Protein AF-0000000076239505 (afdb_homodimer)

Solvent-accessible surface area (backbone atoms only — not comparable to full-atom values): 21061 Å² total; per-residue (Å²): 107,82,86,46,61,40,34,60,70,54,47,52,51,48,50,50,26,43,50,39,44,49,52,49,44,52,59,52,35,74,72,67,48,73,57,55,36,47,17,59,75,45,70,55,32,43,43,77,72,58,63,59,72,63,52,51,62,75,43,48,81,65,92,47,62,70,58,20,36,52,26,40,53,52,48,51,48,49,43,48,26,51,50,54,40,43,43,52,52,51,34,49,38,44,51,52,59,58,50,64,66,52,69,70,76,79,62,65,76,66,64,61,58,74,46,79,32,71,55,75,59,55,64,27,58,51,46,50,51,30,51,53,38,49,50,50,45,53,50,51,46,51,49,50,49,51,49,42,52,52,48,52,50,49,44,52,52,48,53,50,49,41,52,53,50,53,54,50,46,52,53,52,52,54,54,56,64,72,68,54,81,76,77,73,76,76,74,74,69,82,131,106,84,86,46,62,39,35,62,71,54,45,55,50,49,48,50,24,43,50,39,45,50,51,48,44,52,61,53,35,73,73,65,49,74,55,56,36,48,18,59,76,45,69,53,32,43,43,76,72,56,62,59,72,61,51,50,61,74,45,48,81,65,92,48,62,69,58,18,37,52,27,39,52,50,50,50,47,49,42,47,27,52,49,53,39,43,43,53,53,51,35,49,38,43,52,53,59,58,50,67,67,52,69,63,78,76,60,68,78,66,62,61,58,75,44,80,30,71,53,73,62,52,64,27,58,50,46,49,50,29,50,52,38,50,50,50,45,53,51,51,48,52,49,51,50,51,50,43,52,51,48,52,50,50,44,52,53,47,53,50,50,41,53,54,49,52,51,50,48,52,53,52,54,53,54,56,64,72,67,54,83,76,77,76,74,74,75,76,68,83,129

Nearest PDB structures (foldseek):
  3plt-assembly1_B  TM=2.418E-01  e=1.641E+00  Saccharomyces cerevisiae
  8qb9-assembly1_A  TM=2.396E-01  e=5.799E+00  Saccharomyces cerevisiae
  3plt-assembly1_B  TM=2.415E-01  e=3.135E+00  Saccharomyces cerevisiae
  8qb9-assembly1_A  TM=2.393E-01  e=8.701E+00  Saccharomyces cerevisiae

Secondary structure (DSSP, 8-state):
-GGGTT-HHHHHHHHHHHHHHHHHHHHHHHHH-S---B-SSSTTSBGGG--HHHHHHHT---S-HHHHHHHHHHHHHHHHHHHHHHHHHHHHHHHHHHHHHS--S-----------------HHHHHHHHHHHHHHHHHHHHHHHHHHHHHHHHHHHHHHHHHHHHHHHHHHHHHHHHTS-----------/-GGGTT-HHHHHHHHHHHHHHHHHHHHHHHHH-S---B-SSSTTSBGGG--HHHHHHHT---S-HHHHHHHHHHHHHHHHHHHHHHHHHHHHHHHHHHHHHS--S-----------------HHHHHHHHHHHHHHHHHHHHHHHHHHHHHHHHHHHHHHHHHHHHHHHHHHHHHHHHTS-----------

Radius of gyration: 34.4 Å; Cα contacts (8 Å, |Δi|>4): 438; chains: 2; bounding box: 44×135×90 Å

Sequence (382 aa):
MAHLLGGKNCMESLSKDVSDLQETLESILTKVGRGGFVSWKFPGKNAIDINISEMLDDYSYCKDEESNNLSHIIMFELVIDRFCFLLQVTSRLFDHVMNDAIDNQESNNKRPQSQTVTATMSIGLISKKFWSKLSQFQYSYKNLLQKLRENNQSLMDLEQAISDLRLENQKLHRQKRQNAPKLAIKFDGPKMAHLLGGKNCMESLSKDVSDLQETLESILTKVGRGGFVSWKFPGKNAIDINISEMLDDYSYCKDEESNNLSHIIMFELVIDRFCFLLQVTSRLFDHVMNDAIDNQESNNKRPQSQTVTATMSIGLISKKFWSKLSQFQYSYKNLLQKLRENNQSLMDLEQAISDLRLENQKLHRQKRQNAPKLAIKFDGPK

pLDDT: mean 85.96, std 17.47, range [35.62, 98.81]

InterPro domains:
  IPR029681 Coiled-coil domain-containing protein 157 [PTHR43696] (1-165)
  IPR060104 Coiled-coil domain-containing protein 157, N-terminal domain [PF28226] (3-159)

Organism: NCBI:txid252671

Foldseek 3Di:
DLVCQLPQVLLVVLLVLLVVLVVVLVVLCVQLHDAADAFQLDAQDRLVPDDSVVLSVVLHRDPDRVSSNVSRVVSVSSSLRSVLSVLVSVLSVLVVVLVVVVPPPPPVPPPRPRPRRNDNDDPVRSVVSSVVSVVVSVVSVVVVVVVVVVVVVVVVVVVVVVVVVVVVVVVVVVVVVVPPPPPPPPPPDDD/DLVCQLPQVLLVVLLVLLVVLVVVLVVLCVQLHDAADAFQLDAQDRLVPDDSVVLSVVLHRDPDRVSSNVSRVVSVSSSLRSVLSVLVSVLSVLVVVLVVVVPPVPPPPPPRPRPRRNDHDDPVVSVVSSVVSVVVSVVSVVVVVVVVVVVVVVVVVVVVVVVVVVVVVVVVVVVVVVPPDPPPPPPPDDD

Structure (mmCIF, N/CA/C/O backbone):
data_AF-0000000076239505-model_v1
#
loop_
_entity.id
_entity.type
_entity.pdbx_description
1 polymer 'Uncharacterized protein'
#
loop_
_atom_site.group_PDB
_atom_site.id
_atom_site.type_symbol
_atom_site.label_atom_id
_atom_site.label_alt_id
_atom_site.label_comp_id
_atom_site.label_asym_id
_atom_site.label_entity_id
_atom_site.label_seq_id
_atom_site.pdbx_PDB_ins_code
_atom_site.Cartn_x
_atom_site.Cartn_y
_atom_site.Cartn_z
_atom_site.occupancy
_atom_site.B_iso_or_equiv
_atom_site.auth_seq_id
_atom_site.auth_comp_id
_atom_site.auth_asym_id
_atom_site.auth_atom_id
_atom_site.pdbx_PDB_model_num
ATOM 1 N N . MET A 1 1 ? 10.422 -24.797 -6.402 1 45.94 1 MET A N 1
ATOM 2 C CA . MET A 1 1 ? 9.031 -24.859 -5.961 1 45.94 1 MET A CA 1
ATOM 3 C C . MET A 1 1 ? 8.172 -25.609 -6.98 1 45.94 1 MET A C 1
ATOM 5 O O . MET A 1 1 ? 7.285 -26.375 -6.609 1 45.94 1 MET A O 1
ATOM 9 N N . ALA A 1 2 ? 8.453 -25.453 -8.297 1 53.03 2 ALA A N 1
ATOM 10 C CA . ALA A 1 2 ? 7.699 -26.25 -9.25 1 53.03 2 ALA A CA 1
ATOM 11 C C . ALA A 1 2 ? 7.727 -27.734 -8.875 1 53.03 2 ALA A C 1
ATOM 13 O O . ALA A 1 2 ? 6.793 -28.484 -9.172 1 53.03 2 ALA A O 1
ATOM 14 N N . HIS A 1 3 ? 8.773 -28.078 -7.996 1 60 3 HIS A N 1
ATOM 15 C CA . HIS A 1 3 ? 8.844 -29.484 -7.605 1 60 3 HIS A CA 1
ATOM 16 C C . HIS A 1 3 ? 7.797 -29.812 -6.543 1 60 3 HIS A C 1
ATOM 18 O O . HIS A 1 3 ? 7.453 -30.984 -6.344 1 60 3 HIS A O 1
ATOM 24 N N . LEU A 1 4 ? 7.172 -28.703 -6.098 1 72.5 4 LEU A N 1
ATOM 25 C CA . LEU A 1 4 ? 6.219 -28.922 -5.016 1 72.5 4 LEU A CA 1
ATOM 26 C C . LEU A 1 4 ? 4.785 -28.734 -5.512 1 72.5 4 LEU A C 1
ATOM 28 O O . LEU A 1 4 ? 3.844 -28.734 -4.719 1 72.5 4 LEU A O 1
ATOM 32 N N . LEU A 1 5 ? 4.68 -28.859 -6.77 1 84.5 5 LEU A N 1
ATOM 33 C CA . LEU A 1 5 ? 3.35 -28.672 -7.336 1 84.5 5 LEU A CA 1
ATOM 34 C C . LEU A 1 5 ? 2.416 -29.797 -6.906 1 84.5 5 LEU A C 1
ATOM 36 O O . LEU A 1 5 ? 2.783 -30.984 -6.965 1 84.5 5 LEU A O 1
ATOM 40 N N . GLY A 1 6 ? 1.38 -29.406 -6.352 1 88.5 6 GLY A N 1
ATOM 41 C CA . GLY A 1 6 ? 0.35 -30.375 -5.984 1 88.5 6 GLY A CA 1
ATOM 42 C C . GLY A 1 6 ? 0.548 -30.953 -4.602 1 88.5 6 GLY A C 1
ATOM 43 O O . GLY A 1 6 ? -0.225 -31.812 -4.172 1 88.5 6 GLY A O 1
ATOM 44 N N . GLY A 1 7 ? 1.561 -30.516 -3.893 1 91.81 7 GLY A N 1
ATOM 45 C CA . GLY A 1 7 ? 1.795 -31.016 -2.549 1 91.81 7 GLY A CA 1
ATOM 46 C C . GLY A 1 7 ? 0.788 -30.5 -1.537 1 91.81 7 GLY A C 1
ATOM 47 O O . GLY A 1 7 ? 0.356 -29.344 -1.61 1 91.81 7 GLY A O 1
ATOM 48 N N . LYS A 1 8 ? 0.436 -31.391 -0.651 1 93.62 8 LYS A N 1
ATOM 49 C CA . LYS A 1 8 ? -0.605 -31.062 0.32 1 93.62 8 LYS A CA 1
ATOM 50 C C . LYS A 1 8 ? -0.221 -29.844 1.153 1 93.62 8 LYS A C 1
ATOM 52 O O . LYS A 1 8 ? -1.022 -28.922 1.323 1 93.62 8 LYS A O 1
ATOM 57 N N . ASN A 1 9 ? 0.957 -29.859 1.714 1 92.69 9 ASN A N 1
ATOM 58 C CA . ASN A 1 9 ? 1.399 -28.75 2.561 1 92.69 9 ASN A CA 1
ATOM 59 C C . ASN A 1 9 ? 1.404 -27.438 1.799 1 92.69 9 ASN A C 1
ATOM 61 O O . ASN A 1 9 ? 0.991 -26.406 2.334 1 92.69 9 ASN A O 1
ATOM 65 N N . CYS A 1 10 ? 1.841 -27.484 0.578 1 92.31 10 CYS A N 1
ATOM 66 C CA . CYS A 1 10 ? 1.895 -26.281 -0.242 1 92.31 10 CYS A CA 1
ATOM 67 C C . CYS A 1 10 ? 0.493 -25.766 -0.556 1 92.31 10 CYS A C 1
ATOM 69 O O . CYS A 1 10 ? 0.225 -24.562 -0.447 1 92.31 10 CYS A O 1
ATOM 71 N N . MET A 1 11 ? -0.332 -26.641 -0.883 1 93.94 11 MET A N 1
ATOM 72 C CA . MET A 1 11 ? -1.702 -26.266 -1.228 1 93.94 11 MET A CA 1
ATOM 73 C C . MET A 1 11 ? -2.426 -25.672 -0.022 1 93.94 11 MET A C 1
ATOM 75 O O . MET A 1 11 ? -3.158 -24.688 -0.152 1 93.94 11 MET A O 1
ATOM 79 N N . GLU A 1 12 ? -2.242 -26.281 1.111 1 94.81 12 GLU A N 1
ATOM 80 C CA . GLU A 1 12 ? -2.873 -25.766 2.328 1 94.81 12 GLU A CA 1
ATOM 81 C C . GLU A 1 12 ? -2.328 -24.391 2.701 1 94.81 12 GLU A C 1
ATOM 83 O O . GLU A 1 12 ? -3.08 -23.531 3.148 1 94.81 12 GLU A O 1
ATOM 88 N N . SER A 1 13 ? -1.098 -24.188 2.547 1 94.38 13 SER A N 1
ATOM 89 C CA . SER A 1 13 ? -0.482 -22.891 2.809 1 94.38 13 SER A CA 1
ATOM 90 C C . SER A 1 13 ? -1.028 -21.812 1.869 1 94.38 13 SER A C 1
ATOM 92 O O . SER A 1 13 ? -1.342 -20.703 2.301 1 94.38 13 SER A O 1
ATOM 94 N N . LEU A 1 14 ? -1.142 -22.188 0.65 1 95.56 14 LEU A N 1
ATOM 95 C CA . LEU A 1 14 ? -1.67 -21.25 -0.334 1 95.56 14 LEU A CA 1
ATOM 96 C C . LEU A 1 14 ? -3.121 -20.891 -0.025 1 95.56 14 LEU A C 1
ATOM 98 O O . LEU A 1 14 ? -3.527 -19.734 -0.159 1 95.56 14 LEU A O 1
ATOM 102 N N . SER A 1 15 ? -3.848 -21.906 0.312 1 96.94 15 SER A N 1
ATOM 103 C CA . SER A 1 15 ? -5.242 -21.672 0.684 1 96.94 15 SER A CA 1
ATOM 104 C C . SER A 1 15 ? -5.348 -20.672 1.835 1 96.94 15 SER A C 1
ATOM 106 O O . SER A 1 15 ? -6.188 -19.766 1.805 1 96.94 15 SER A O 1
ATOM 108 N N . LYS A 1 16 ? -4.543 -20.844 2.836 1 97.19 16 LYS A N 1
ATOM 109 C CA . LYS A 1 16 ? -4.504 -19.906 3.963 1 97.19 16 LYS A CA 1
ATOM 110 C C . LYS A 1 16 ? -4.102 -18.516 3.508 1 97.19 16 LYS A C 1
ATOM 112 O O . LYS A 1 16 ? -4.676 -17.516 3.957 1 97.19 16 LYS A O 1
ATOM 117 N N . ASP A 1 17 ? -3.16 -18.469 2.678 1 97.62 17 ASP A N 1
ATOM 118 C CA . ASP A 1 17 ? -2.68 -17.188 2.16 1 97.62 17 ASP A CA 1
ATOM 119 C C . ASP A 1 17 ? -3.791 -16.438 1.425 1 97.62 17 ASP A C 1
ATOM 121 O O . ASP A 1 17 ? -3.965 -15.234 1.611 1 97.62 17 ASP A O 1
ATOM 125 N N . VAL A 1 18 ? -4.52 -17.125 0.58 1 98 18 VAL A N 1
ATOM 126 C CA . VAL A 1 18 ? -5.625 -16.516 -0.151 1 98 18 VAL A CA 1
ATOM 127 C C . VAL A 1 18 ? -6.676 -16 0.833 1 98 18 VAL A C 1
ATOM 129 O O . VAL A 1 18 ? -7.203 -14.906 0.676 1 98 18 VAL A O 1
ATOM 132 N N . SER A 1 19 ? -6.965 -16.781 1.818 1 97.88 19 SER A N 1
ATOM 133 C CA . SER A 1 19 ? -7.934 -16.391 2.84 1 97.88 19 SER A CA 1
ATOM 134 C C . SER A 1 19 ? -7.477 -15.148 3.592 1 97.88 19 SER A C 1
ATOM 136 O O . SER A 1 19 ? -8.273 -14.25 3.855 1 97.88 19 SER A O 1
ATOM 138 N N . ASP A 1 20 ? -6.242 -15.133 3.967 1 97.94 20 ASP A N 1
ATOM 139 C CA . ASP A 1 20 ? -5.68 -13.977 4.656 1 97.94 20 ASP A CA 1
ATOM 140 C C . ASP A 1 20 ? -5.766 -12.727 3.785 1 97.94 20 ASP A C 1
ATOM 142 O O . ASP A 1 20 ? -6.121 -11.648 4.27 1 97.94 20 ASP A O 1
ATOM 146 N N . LEU A 1 21 ? -5.418 -12.844 2.531 1 98.25 21 LEU A N 1
ATOM 147 C CA . LEU A 1 21 ? -5.535 -11.727 1.6 1 98.25 21 LEU A CA 1
ATOM 148 C C . LEU A 1 21 ? -6.973 -11.227 1.533 1 98.25 21 LEU A C 1
ATOM 150 O O . LEU A 1 21 ? -7.211 -10.016 1.561 1 98.25 21 LEU A O 1
ATOM 154 N N . GLN A 1 22 ? -7.848 -12.195 1.474 1 98.12 22 GLN A N 1
ATOM 155 C CA . GLN A 1 22 ? -9.266 -11.852 1.408 1 98.12 22 GLN A CA 1
ATOM 156 C C . GLN A 1 22 ? -9.695 -11.086 2.656 1 98.12 22 GLN A C 1
ATOM 158 O O . GLN A 1 22 ? -10.453 -10.117 2.562 1 98.12 22 GLN A O 1
ATOM 163 N N . GLU A 1 23 ? -9.281 -11.492 3.777 1 98 23 GLU A N 1
ATOM 164 C CA . GLU A 1 23 ? -9.602 -10.805 5.027 1 98 23 GLU A CA 1
ATOM 165 C C . GLU A 1 23 ? -9.062 -9.375 5.027 1 98 23 GLU A C 1
ATOM 167 O O . GLU A 1 23 ? -9.75 -8.445 5.449 1 98 23 GLU A O 1
ATOM 172 N N . THR A 1 24 ? -7.828 -9.242 4.629 1 98.06 24 THR A N 1
ATOM 173 C CA . THR A 1 24 ? -7.215 -7.922 4.52 1 98.06 24 THR A CA 1
ATOM 174 C C . THR A 1 24 ? -8.016 -7.031 3.576 1 98.06 24 THR A C 1
ATOM 176 O O . THR A 1 24 ? -8.297 -5.875 3.896 1 98.06 24 THR A O 1
ATOM 179 N N . LEU A 1 25 ? -8.383 -7.59 2.434 1 97.94 25 LEU A N 1
ATOM 180 C CA . LEU A 1 25 ? -9.172 -6.867 1.442 1 97.94 25 LEU A CA 1
ATOM 181 C C . LEU A 1 25 ? -10.492 -6.398 2.041 1 97.94 25 LEU A C 1
ATOM 183 O O . LEU A 1 25 ? -10.898 -5.25 1.845 1 97.94 25 LEU A O 1
ATOM 187 N N . GLU A 1 26 ? -11.148 -7.238 2.785 1 96.81 26 GLU A N 1
ATOM 188 C CA . GLU A 1 26 ? -12.414 -6.887 3.416 1 96.81 26 GLU A CA 1
ATOM 189 C C . GLU A 1 26 ? -12.234 -5.738 4.406 1 96.81 26 GLU A C 1
ATOM 191 O O . GLU A 1 26 ? -13.086 -4.848 4.496 1 96.81 26 GLU A O 1
ATOM 196 N N . SER A 1 27 ? -11.164 -5.777 5.137 1 96.94 27 SER A N 1
ATOM 197 C CA . SER A 1 27 ? -10.875 -4.707 6.082 1 96.94 27 SER A CA 1
ATOM 198 C C . SER A 1 27 ? -10.734 -3.363 5.375 1 96.94 27 SER A C 1
ATOM 200 O O . SER A 1 27 ? -11.266 -2.354 5.84 1 96.94 27 SER A O 1
ATOM 202 N N . ILE A 1 28 ? -10.07 -3.346 4.215 1 96.75 28 ILE A N 1
ATOM 203 C CA . ILE A 1 28 ? -9.867 -2.105 3.475 1 96.75 28 ILE A CA 1
ATOM 204 C C . ILE A 1 28 ? -11.18 -1.664 2.834 1 96.75 28 ILE A C 1
ATOM 206 O O . ILE A 1 28 ? -11.508 -0.473 2.818 1 96.75 28 ILE A O 1
ATOM 210 N N . LEU A 1 29 ? -11.922 -2.623 2.381 1 96.06 29 LEU A N 1
ATOM 211 C CA . LEU A 1 29 ? -13.172 -2.328 1.702 1 96.06 29 LEU A CA 1
ATOM 212 C C . LEU A 1 29 ? -14.164 -1.673 2.656 1 96.06 29 LEU A C 1
ATOM 214 O O . LEU A 1 29 ? -15.023 -0.898 2.23 1 96.06 29 LEU A O 1
ATOM 218 N N . THR A 1 30 ? -14.07 -1.943 3.941 1 95.12 30 THR A N 1
ATOM 219 C CA . THR A 1 30 ? -14.93 -1.308 4.934 1 95.12 30 THR A CA 1
ATOM 220 C C . THR A 1 30 ? -14.703 0.2 4.965 1 95.12 30 THR A C 1
ATOM 222 O O . THR A 1 30 ? -15.578 0.961 5.371 1 95.12 30 THR A O 1
ATOM 225 N N . LYS A 1 31 ? -13.555 0.629 4.484 1 91.38 31 LYS A N 1
ATOM 226 C CA . LYS A 1 31 ? -13.203 2.045 4.531 1 91.38 31 LYS A CA 1
ATOM 227 C C . LYS A 1 31 ? -13.578 2.75 3.232 1 91.38 31 LYS A C 1
ATOM 229 O O . LYS A 1 31 ? -13.961 3.922 3.244 1 91.38 31 LYS A O 1
ATOM 234 N N . VAL A 1 32 ? -13.414 2.123 2.139 1 90.44 32 VAL A N 1
ATOM 235 C CA . VAL A 1 32 ? -13.539 2.812 0.858 1 90.44 32 VAL A CA 1
ATOM 236 C C . VAL A 1 32 ? -14.867 2.439 0.195 1 90.44 32 VAL A C 1
ATOM 238 O O . VAL A 1 32 ? -15.305 3.107 -0.743 1 90.44 32 VAL A O 1
ATOM 241 N N . GLY A 1 33 ? -15.523 1.459 0.733 1 84.69 33 GLY A N 1
ATOM 242 C CA . GLY A 1 33 ? -16.797 1.0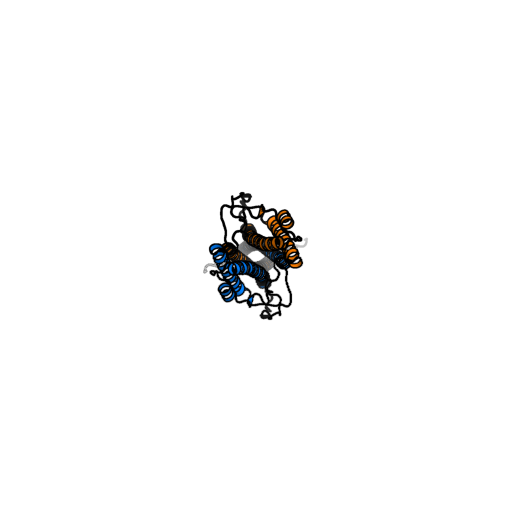21 0.162 1 84.69 33 GLY A CA 1
ATOM 243 C C . GLY A 1 33 ? -16.625 0.009 -0.955 1 84.69 33 GLY A C 1
ATOM 244 O O . GLY A 1 33 ? -15.5 -0.364 -1.298 1 84.69 33 GLY A O 1
ATOM 245 N N . ARG A 1 34 ? -17.891 -0.423 -1.341 1 82.44 34 ARG A N 1
ATOM 246 C CA . ARG A 1 34 ? -17.922 -1.434 -2.393 1 82.44 34 ARG A CA 1
ATOM 247 C C . ARG A 1 34 ? -18.031 -0.787 -3.771 1 82.44 34 ARG A C 1
ATOM 249 O O . ARG A 1 34 ? -18.562 0.312 -3.91 1 82.44 34 ARG A O 1
ATOM 256 N N . GLY A 1 35 ? -17.094 -1.312 -4.746 1 78.12 35 GLY A N 1
ATOM 257 C CA . GLY A 1 35 ? -17.031 -0.727 -6.074 1 78.12 35 GLY A CA 1
ATOM 258 C C . GLY A 1 35 ? -16.5 -1.687 -7.125 1 78.12 35 GLY A C 1
ATOM 259 O O . GLY A 1 35 ? -16.312 -2.875 -6.852 1 78.12 35 GLY A O 1
ATOM 260 N N . GLY A 1 36 ? -16.375 -0.927 -8.258 1 86.31 36 GLY A N 1
ATOM 261 C CA . GLY A 1 36 ? -15.992 -1.716 -9.414 1 86.31 36 GLY A CA 1
ATOM 262 C C . GLY A 1 36 ? -14.5 -1.946 -9.523 1 86.31 36 GLY A C 1
ATOM 263 O O . GLY A 1 36 ? -13.742 -1.021 -9.828 1 86.31 36 GLY A O 1
ATOM 264 N N . PHE A 1 37 ? -13.93 -3.055 -9.07 1 92.81 37 PHE A N 1
ATOM 265 C CA . PHE A 1 37 ? -12.555 -3.51 -9.242 1 92.81 37 PHE A CA 1
ATOM 266 C C . PHE A 1 37 ? -12.492 -4.672 -10.227 1 92.81 37 PHE A C 1
ATOM 268 O O . PHE A 1 37 ? -13.195 -5.668 -10.07 1 92.81 37 PHE A O 1
ATOM 275 N N . VAL A 1 38 ? -11.719 -4.441 -11.086 1 93.94 38 VAL A N 1
ATOM 276 C CA . VAL A 1 38 ? -11.633 -5.453 -12.133 1 93.94 38 VAL A CA 1
ATOM 277 C C . VAL A 1 38 ? -10.906 -6.688 -11.602 1 93.94 38 VAL A C 1
ATOM 279 O O . VAL A 1 38 ? -9.906 -6.566 -10.883 1 93.94 38 VAL A O 1
ATOM 282 N N . SER A 1 39 ? -11.43 -7.809 -11.93 1 94.31 39 SER A N 1
ATOM 283 C CA . SER A 1 39 ? -10.719 -9.039 -11.617 1 94.31 39 SER A CA 1
ATOM 284 C C . SER A 1 39 ? -9.672 -9.367 -12.688 1 94.31 39 SER A C 1
ATOM 286 O O . SER A 1 39 ? -9.969 -9.328 -13.883 1 94.31 39 SER A O 1
ATOM 288 N N . TRP A 1 40 ? -8.523 -9.625 -12.242 1 93.94 40 TRP A N 1
ATOM 289 C CA . TRP A 1 40 ? -7.449 -10 -13.156 1 93.94 40 TRP A CA 1
ATOM 290 C C . TRP A 1 40 ? -7.691 -11.398 -13.727 1 93.94 40 TRP A C 1
ATOM 292 O O . TRP A 1 40 ? -7.457 -11.633 -14.914 1 93.94 40 TRP A O 1
ATOM 302 N N . LYS A 1 41 ? -8.164 -12.336 -12.867 1 89.06 41 LYS A N 1
ATOM 303 C CA . LYS A 1 41 ? -8.336 -13.734 -13.242 1 89.06 41 LYS A CA 1
ATOM 304 C C . LYS A 1 41 ? -9.594 -13.922 -14.086 1 89.06 41 LYS A C 1
ATOM 306 O O . LYS A 1 41 ? -9.633 -14.789 -14.961 1 89.06 41 LYS A O 1
ATOM 311 N N . PHE A 1 42 ? -10.633 -13.094 -13.789 1 91.06 42 PHE A N 1
ATOM 312 C CA . PHE A 1 42 ? -11.922 -13.242 -14.453 1 91.06 42 PHE A CA 1
ATOM 313 C C . PHE A 1 42 ? -12.305 -11.961 -15.18 1 91.06 42 PHE A C 1
ATOM 315 O O . PHE A 1 42 ? -13.039 -11.125 -14.625 1 91.06 42 PHE A O 1
ATOM 322 N N . PRO A 1 43 ? -11.883 -11.891 -16.453 1 85.5 43 PRO A N 1
ATOM 323 C CA . PRO A 1 43 ? -12.164 -10.672 -17.219 1 85.5 43 PRO A CA 1
ATOM 324 C C . PRO A 1 43 ? -13.648 -10.336 -17.266 1 85.5 43 PRO A C 1
ATOM 326 O O . PRO A 1 43 ? -14.484 -11.227 -17.453 1 85.5 43 PRO A O 1
ATOM 329 N N . GLY A 1 44 ? -13.938 -9.094 -17.062 1 85.38 44 GLY A N 1
ATOM 330 C CA . GLY A 1 44 ? -15.312 -8.617 -17.125 1 85.38 44 GLY A CA 1
ATOM 331 C C . GLY A 1 44 ? -16.062 -8.773 -15.812 1 85.38 44 GLY A C 1
ATOM 332 O O . GLY A 1 44 ? -17.203 -8.336 -15.695 1 85.38 44 GLY A O 1
ATOM 333 N N . LYS A 1 45 ? -15.469 -9.344 -14.867 1 89.88 45 LYS A N 1
ATOM 334 C CA . LYS A 1 45 ? -16.094 -9.516 -13.562 1 89.88 45 LYS A CA 1
ATOM 335 C C . LYS A 1 45 ? -15.523 -8.531 -12.547 1 89.88 45 LYS A C 1
ATOM 337 O O . LYS A 1 45 ? -14.391 -8.078 -12.688 1 89.88 45 LYS A O 1
ATOM 342 N N . ASN A 1 46 ? -16.328 -8.312 -11.641 1 92.94 46 ASN A N 1
ATOM 343 C CA . ASN A 1 46 ? -15.875 -7.52 -10.5 1 92.94 46 ASN A CA 1
ATOM 344 C C . ASN A 1 46 ? -15.156 -8.383 -9.469 1 92.94 46 ASN A C 1
ATOM 346 O O . ASN A 1 46 ? -15.688 -9.406 -9.023 1 92.94 46 ASN A O 1
ATOM 350 N N . ALA A 1 47 ? -13.938 -7.953 -9.141 1 95 47 ALA A N 1
ATOM 351 C CA . ALA A 1 47 ? -13.117 -8.734 -8.219 1 95 47 ALA A CA 1
ATOM 352 C C . ALA A 1 47 ? -13.859 -8.969 -6.902 1 95 47 ALA A C 1
ATOM 354 O O . ALA A 1 47 ? -13.688 -10.016 -6.27 1 95 47 ALA A O 1
ATOM 355 N N . ILE A 1 48 ? -14.688 -8.039 -6.535 1 94.81 48 ILE A N 1
ATOM 356 C CA . ILE A 1 48 ? -15.359 -8.109 -5.246 1 94.81 48 ILE A CA 1
ATOM 357 C C . ILE A 1 48 ? -16.438 -9.188 -5.289 1 94.81 48 ILE A C 1
ATOM 359 O O . ILE A 1 48 ? -16.859 -9.703 -4.246 1 94.81 48 ILE A O 1
ATOM 363 N N . ASP A 1 49 ? -16.875 -9.547 -6.445 1 93.75 49 ASP A N 1
ATOM 364 C CA . ASP A 1 49 ? -18 -10.461 -6.598 1 93.75 49 ASP A CA 1
ATOM 365 C C . ASP A 1 49 ? -17.531 -11.906 -6.621 1 93.75 49 ASP A C 1
ATOM 367 O O . ASP A 1 49 ? -18.344 -12.836 -6.613 1 93.75 49 ASP A O 1
ATOM 371 N N . ILE A 1 50 ? -16.281 -12.094 -6.664 1 94.38 50 ILE A N 1
ATOM 372 C CA . ILE A 1 50 ? -15.734 -13.445 -6.703 1 94.38 50 ILE A CA 1
ATOM 373 C C . ILE A 1 50 ? -15.828 -14.078 -5.316 1 94.38 50 ILE A C 1
ATOM 375 O O . ILE A 1 50 ? -15.375 -13.492 -4.328 1 94.38 50 ILE A O 1
ATOM 379 N N . ASN A 1 51 ? -16.422 -15.281 -5.25 1 95.88 51 ASN A N 1
ATOM 380 C CA . ASN A 1 51 ? -16.562 -16 -3.988 1 95.88 51 ASN A CA 1
ATOM 381 C C . ASN A 1 51 ? -15.328 -16.828 -3.676 1 95.88 51 ASN A C 1
ATOM 383 O O . ASN A 1 51 ? -15.258 -18.016 -4.027 1 95.88 51 ASN A O 1
ATOM 387 N N . ILE A 1 52 ? -14.438 -16.344 -2.955 1 96.94 52 ILE A N 1
ATOM 388 C CA . ILE A 1 52 ? -13.141 -16.953 -2.691 1 96.94 52 ILE A CA 1
ATOM 389 C C . ILE A 1 52 ? -13.305 -18.188 -1.825 1 96.94 52 ILE A C 1
ATOM 391 O O . ILE A 1 52 ? -12.656 -19.219 -2.059 1 96.94 52 ILE A O 1
ATOM 395 N N . SER A 1 53 ? -14.156 -18.156 -0.798 1 96.44 53 SER A N 1
ATOM 396 C CA . SER A 1 53 ? -14.367 -19.297 0.084 1 96.44 53 SER A CA 1
ATOM 397 C C . SER A 1 53 ? -14.828 -20.516 -0.7 1 96.44 53 SER A C 1
ATOM 399 O O . SER A 1 53 ? -14.32 -21.625 -0.495 1 96.44 53 SER A O 1
ATOM 401 N N . GLU A 1 54 ? -15.773 -20.297 -1.576 1 97.19 54 GLU A N 1
ATOM 402 C CA . GLU A 1 54 ? -16.266 -21.391 -2.41 1 97.19 54 GLU A CA 1
ATOM 403 C C . GLU A 1 54 ? -15.164 -21.938 -3.312 1 97.19 54 GLU A C 1
ATOM 405 O O . GLU A 1 54 ? -15.039 -23.156 -3.477 1 97.19 54 GLU A O 1
ATOM 410 N N . MET A 1 55 ? -14.383 -21.047 -3.904 1 96.38 55 MET A N 1
ATOM 411 C CA . MET A 1 55 ? -13.305 -21.469 -4.797 1 96.38 55 MET A CA 1
ATOM 412 C C . MET A 1 55 ? -12.25 -22.266 -4.035 1 96.38 55 MET A C 1
ATOM 414 O O . MET A 1 55 ? -11.734 -23.266 -4.547 1 96.38 55 MET A O 1
ATOM 418 N N . LEU A 1 56 ? -11.922 -21.875 -2.814 1 96.94 56 LEU A N 1
ATOM 419 C CA . LEU A 1 56 ? -10.938 -22.578 -2.004 1 96.94 56 LEU A CA 1
ATOM 420 C C . LEU A 1 56 ? -11.422 -23.984 -1.663 1 96.94 56 LEU A C 1
ATOM 422 O O . LEU A 1 56 ? -10.625 -24.922 -1.603 1 96.94 56 LEU A O 1
ATOM 426 N N . ASP A 1 57 ? -12.695 -24.156 -1.498 1 96.56 57 ASP A N 1
ATOM 427 C CA . ASP A 1 57 ? -13.281 -25.469 -1.248 1 96.56 57 ASP A CA 1
ATOM 428 C C . ASP A 1 57 ? -13.188 -26.359 -2.486 1 96.56 57 ASP A C 1
ATOM 430 O O . ASP A 1 57 ? -12.836 -27.531 -2.387 1 96.56 57 ASP A O 1
ATOM 434 N N . ASP A 1 58 ? -13.422 -25.797 -3.648 1 95.56 58 ASP A N 1
ATOM 435 C CA . ASP A 1 58 ? -13.422 -26.531 -4.91 1 95.56 58 ASP A CA 1
ATOM 436 C C . ASP A 1 58 ? -12.023 -27.016 -5.262 1 95.56 58 ASP A C 1
ATOM 438 O O . ASP A 1 58 ? -11.859 -28.078 -5.879 1 95.56 58 ASP A O 1
ATOM 442 N N . TYR A 1 59 ? -11.086 -26.219 -4.832 1 94.5 59 TYR A N 1
ATOM 443 C CA . TYR A 1 59 ? -9.727 -26.531 -5.273 1 94.5 59 TYR A CA 1
ATOM 444 C C . TYR A 1 59 ? -8.867 -27 -4.105 1 94.5 59 TYR A C 1
ATOM 446 O O . TYR A 1 59 ? -7.648 -26.812 -4.105 1 94.5 59 TYR A O 1
ATOM 454 N N . SER A 1 60 ? -9.531 -27.594 -3.104 1 95.44 60 SER A N 1
ATOM 455 C CA . SER A 1 60 ? -8.828 -28.125 -1.944 1 95.44 60 SER A CA 1
ATOM 456 C C . SER A 1 60 ? -8.094 -29.406 -2.287 1 95.44 60 SER A C 1
ATOM 458 O O . SER A 1 60 ? -8.422 -30.062 -3.281 1 95.44 60 SER A O 1
ATOM 460 N N . TYR A 1 61 ? -7.066 -29.75 -1.547 1 94.5 61 TYR A N 1
ATOM 461 C CA . TYR A 1 61 ? -6.258 -30.938 -1.756 1 94.5 61 TYR A CA 1
ATOM 462 C C . TYR A 1 61 ? -7.125 -32.188 -1.729 1 94.5 61 TYR A C 1
ATOM 464 O O . TYR A 1 61 ? -8.031 -32.312 -0.9 1 94.5 61 TYR A O 1
ATOM 472 N N . CYS A 1 62 ? -6.848 -33.094 -2.66 1 94.44 62 CYS A N 1
ATOM 473 C CA . CYS A 1 62 ? -7.535 -34.375 -2.695 1 94.44 62 CYS A CA 1
ATOM 474 C C . CYS A 1 62 ? -6.562 -35.5 -2.996 1 94.44 62 CYS A C 1
ATOM 476 O O . CYS A 1 62 ? -5.348 -35.312 -2.939 1 94.44 62 CYS A O 1
ATOM 478 N N . LYS A 1 63 ? -7 -36.719 -3.277 1 93.5 63 LYS A N 1
ATOM 479 C CA . LYS A 1 63 ? -6.156 -37.875 -3.451 1 93.5 63 LYS A CA 1
ATOM 480 C C . LYS A 1 63 ? -5.598 -37.969 -4.871 1 93.5 63 LYS A C 1
ATOM 482 O O . LYS A 1 63 ? -4.605 -38.656 -5.117 1 93.5 63 LYS A O 1
ATOM 487 N N . ASP A 1 64 ? -6.145 -37.219 -5.805 1 94.12 64 ASP A N 1
ATOM 488 C CA . ASP A 1 64 ? -5.75 -37.25 -7.211 1 94.12 64 ASP A CA 1
ATOM 489 C C . ASP A 1 64 ? -4.621 -36.25 -7.488 1 94.12 64 ASP A C 1
ATOM 491 O O . ASP A 1 64 ? -4.824 -35.062 -7.414 1 94.12 64 ASP A O 1
ATOM 495 N N . GLU A 1 65 ? -3.559 -36.719 -7.938 1 91.31 65 GLU A N 1
ATOM 496 C CA . GLU A 1 65 ? -2.369 -35.906 -8.148 1 91.31 65 GLU A CA 1
ATOM 497 C C . GLU A 1 65 ? -2.6 -34.875 -9.25 1 91.31 65 GLU A C 1
ATOM 499 O O . GLU A 1 65 ? -2.189 -33.719 -9.117 1 91.31 65 GLU A O 1
ATOM 504 N N . GLU A 1 66 ? -3.15 -35.312 -10.344 1 90.94 66 GLU A N 1
ATOM 505 C CA . GLU A 1 66 ? -3.402 -34.406 -11.461 1 90.94 66 GLU A CA 1
ATOM 506 C C . GLU A 1 66 ? -4.328 -33.281 -11.047 1 90.94 66 GLU A C 1
ATOM 508 O O . GLU A 1 66 ? -4.102 -32.125 -11.414 1 90.94 66 GLU A O 1
ATOM 513 N N . SER A 1 67 ? -5.281 -33.688 -10.32 1 93.19 67 SER A N 1
ATOM 514 C CA . SER A 1 67 ? -6.219 -32.688 -9.82 1 93.19 67 SER A CA 1
ATOM 515 C C . SER A 1 67 ? -5.527 -31.703 -8.867 1 93.19 67 SER A C 1
ATOM 517 O O . SER A 1 67 ? -5.809 -30.516 -8.891 1 93.19 67 SER A O 1
ATOM 519 N N . ASN A 1 68 ? -4.66 -32.188 -8.055 1 94.31 68 ASN A N 1
ATOM 520 C CA . ASN A 1 68 ? -3.926 -31.328 -7.129 1 94.31 68 ASN A CA 1
ATOM 521 C C . ASN A 1 68 ? -3 -30.375 -7.871 1 94.31 68 ASN A C 1
ATOM 523 O O . ASN A 1 68 ? -2.85 -29.219 -7.473 1 94.31 68 ASN A O 1
ATOM 527 N N . ASN A 1 69 ? -2.383 -30.891 -8.906 1 92.44 69 ASN A N 1
ATOM 528 C CA . ASN A 1 69 ? -1.539 -30.031 -9.727 1 92.44 69 ASN A CA 1
ATOM 529 C C . ASN A 1 69 ? -2.338 -28.875 -10.328 1 92.44 69 ASN A C 1
ATOM 531 O O . ASN A 1 69 ? -1.9 -27.719 -10.281 1 92.44 69 ASN A O 1
ATOM 535 N N . LEU A 1 70 ? -3.482 -29.203 -10.859 1 92.69 70 LEU A N 1
ATOM 536 C CA . LEU A 1 70 ? -4.355 -28.188 -11.445 1 92.69 70 LEU A CA 1
ATOM 537 C C . LEU A 1 70 ? -4.82 -27.188 -10.383 1 92.69 70 LEU A C 1
ATOM 539 O O . LEU A 1 70 ? -4.789 -25.984 -10.609 1 92.69 70 LEU A O 1
ATOM 543 N N . SER A 1 71 ? -5.25 -27.734 -9.281 1 94.12 71 SER A N 1
ATOM 544 C CA . SER A 1 71 ? -5.711 -26.891 -8.188 1 94.12 71 SER A CA 1
ATOM 545 C C . SER A 1 71 ? -4.613 -25.938 -7.719 1 94.12 71 SER A C 1
ATOM 547 O O . SER A 1 71 ? -4.879 -24.781 -7.414 1 94.12 71 SER A O 1
ATOM 549 N N . HIS A 1 72 ? -3.457 -26.422 -7.629 1 94.19 72 HIS A N 1
ATOM 550 C CA . HIS A 1 72 ? -2.312 -25.609 -7.23 1 94.19 72 HIS A CA 1
ATOM 551 C C . HIS A 1 72 ? -2.119 -24.422 -8.172 1 94.19 72 HIS A C 1
ATOM 553 O O . HIS A 1 72 ? -1.883 -23.297 -7.723 1 94.19 72 HIS A O 1
ATOM 559 N N . ILE A 1 73 ? -2.203 -24.672 -9.414 1 94.25 73 ILE A N 1
ATOM 560 C CA . ILE A 1 73 ? -2.049 -23.641 -10.422 1 94.25 73 ILE A CA 1
ATOM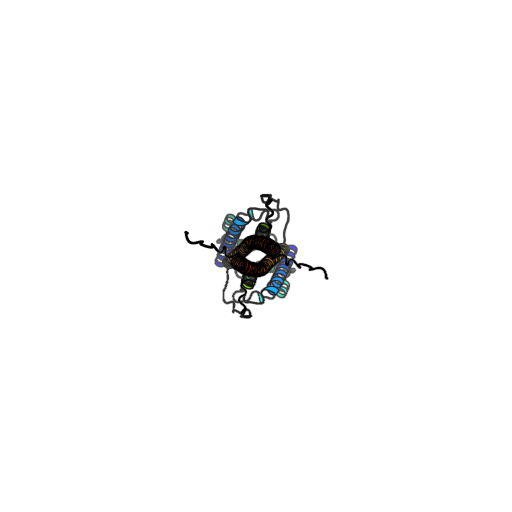 561 C C . ILE A 1 73 ? -3.166 -22.609 -10.281 1 94.25 73 ILE A C 1
ATOM 563 O O . ILE A 1 73 ? -2.914 -21.391 -10.32 1 94.25 73 ILE A O 1
ATOM 567 N N . ILE A 1 74 ? -4.32 -23.109 -10.102 1 94.38 74 ILE A N 1
ATOM 568 C CA . ILE A 1 74 ? -5.469 -22.219 -9.938 1 94.38 74 ILE A CA 1
ATOM 569 C C . ILE A 1 74 ? -5.285 -21.375 -8.68 1 94.38 74 ILE A C 1
ATOM 571 O O . ILE A 1 74 ? -5.621 -20.188 -8.68 1 94.38 74 ILE A O 1
ATOM 575 N N . MET A 1 75 ? -4.734 -21.922 -7.621 1 95 75 MET A N 1
ATOM 576 C CA . MET A 1 75 ? -4.477 -21.188 -6.387 1 95 75 MET A CA 1
ATOM 577 C C . MET A 1 75 ? -3.477 -20.062 -6.625 1 95 75 MET A C 1
ATOM 579 O O . MET A 1 75 ? -3.611 -18.969 -6.059 1 95 75 MET A O 1
ATOM 583 N N . PHE A 1 76 ? -2.508 -20.359 -7.449 1 96 76 PHE A N 1
ATOM 584 C CA . PHE A 1 76 ? -1.58 -19.297 -7.824 1 96 76 PHE A CA 1
ATOM 585 C C . PHE A 1 76 ? -2.316 -18.156 -8.5 1 96 76 PHE A C 1
ATOM 587 O O . PHE A 1 76 ? -2.074 -16.984 -8.188 1 96 76 PHE A O 1
ATOM 594 N N . GLU A 1 77 ? -3.16 -18.438 -9.375 1 95.75 77 GLU A N 1
ATOM 595 C CA . GLU A 1 77 ? -3.936 -17.422 -10.086 1 95.75 77 GLU A CA 1
ATOM 596 C C . GLU A 1 77 ? -4.82 -16.641 -9.125 1 95.75 77 GLU A C 1
ATOM 598 O O . GLU A 1 77 ? -4.969 -15.414 -9.273 1 95.75 77 GLU A O 1
ATOM 603 N N . LEU A 1 78 ? -5.395 -17.328 -8.219 1 96.62 78 LEU A N 1
ATOM 604 C CA . LEU A 1 78 ? -6.246 -16.656 -7.238 1 96.62 78 LEU A CA 1
ATOM 605 C C . LEU A 1 78 ? -5.434 -15.688 -6.383 1 96.62 78 LEU A C 1
ATOM 607 O O . LEU A 1 78 ? -5.883 -14.578 -6.098 1 96.62 78 LEU A O 1
ATOM 611 N N . VAL A 1 79 ? -4.273 -16.141 -5.934 1 97.88 79 VAL A N 1
ATOM 612 C CA . VAL A 1 79 ? -3.387 -15.273 -5.16 1 97.88 79 VAL A CA 1
ATOM 613 C C . VAL A 1 79 ? -3.09 -14 -5.953 1 97.88 79 VAL A C 1
ATOM 615 O O . VAL A 1 79 ? -3.205 -12.891 -5.422 1 97.88 79 VAL A O 1
ATOM 618 N N . ILE A 1 80 ? -2.758 -14.164 -7.152 1 97.94 80 ILE A N 1
ATOM 619 C CA . ILE A 1 80 ? -2.42 -13.031 -8.008 1 97.94 80 ILE A CA 1
ATOM 620 C C . ILE A 1 80 ? -3.637 -12.125 -8.172 1 97.94 80 ILE A C 1
ATOM 622 O O . ILE A 1 80 ? -3.521 -10.898 -8.086 1 97.94 80 ILE A O 1
ATOM 626 N N . ASP A 1 81 ? -4.777 -12.703 -8.398 1 97.31 81 ASP A N 1
ATOM 627 C CA . ASP A 1 81 ? -6.016 -11.938 -8.539 1 97.31 81 ASP A CA 1
ATOM 628 C C . ASP A 1 81 ? -6.273 -11.086 -7.297 1 97.31 81 ASP A C 1
ATOM 630 O O . ASP A 1 81 ? -6.641 -9.914 -7.41 1 97.31 81 ASP A O 1
ATOM 634 N N . ARG A 1 82 ? -6.137 -11.609 -6.133 1 98.25 82 ARG A N 1
ATOM 635 C CA . ARG A 1 82 ? -6.379 -10.898 -4.883 1 98.25 82 ARG A CA 1
ATOM 636 C C . ARG A 1 82 ? -5.328 -9.82 -4.656 1 98.25 82 ARG A C 1
ATOM 638 O O . ARG A 1 82 ? -5.629 -8.75 -4.117 1 98.25 82 ARG A O 1
ATOM 645 N N . PHE A 1 83 ? -4.102 -10.125 -5.066 1 98.81 83 PHE A N 1
ATOM 646 C CA . PHE A 1 83 ? -3.074 -9.094 -5 1 98.81 83 PHE A CA 1
ATOM 647 C C . PHE A 1 83 ? -3.445 -7.902 -5.875 1 98.81 83 PHE A C 1
ATOM 649 O O . PHE A 1 83 ? -3.299 -6.75 -5.457 1 98.81 83 PHE A O 1
ATOM 656 N N . CYS A 1 84 ? -3.846 -8.18 -7.098 1 98.12 84 CYS A N 1
ATOM 657 C CA . CYS A 1 84 ? -4.289 -7.121 -7.996 1 98.12 84 CYS A CA 1
ATOM 658 C C . CYS A 1 84 ? -5.43 -6.324 -7.379 1 98.12 84 CYS A C 1
ATOM 660 O O . CYS A 1 84 ? -5.426 -5.09 -7.422 1 98.12 84 CYS A O 1
ATOM 662 N N . PHE A 1 85 ? -6.359 -7.02 -6.844 1 97.69 85 PHE A N 1
ATOM 663 C CA . PHE A 1 85 ? -7.488 -6.391 -6.172 1 97.69 85 PHE A CA 1
ATOM 664 C C . PHE A 1 85 ? -7.016 -5.527 -5.008 1 97.69 85 PHE A C 1
ATOM 666 O O . PHE A 1 85 ? -7.465 -4.391 -4.852 1 97.69 85 PHE A O 1
ATOM 673 N N . LEU A 1 86 ? -6.105 -6.02 -4.234 1 98.62 86 LEU A N 1
ATOM 674 C CA . LEU A 1 86 ? -5.559 -5.305 -3.088 1 98.62 86 LEU A CA 1
ATOM 675 C C . LEU A 1 86 ? -4.93 -3.98 -3.521 1 98.62 86 LEU A C 1
ATOM 677 O O . LEU A 1 86 ? -5.176 -2.943 -2.902 1 98.62 86 LEU A O 1
ATOM 681 N N . LEU A 1 87 ? -4.156 -4.023 -4.574 1 98.44 87 LEU A N 1
ATOM 682 C CA . LEU A 1 87 ? -3.537 -2.797 -5.059 1 98.44 87 LEU A CA 1
ATOM 683 C C . LEU A 1 87 ? -4.594 -1.801 -5.523 1 98.44 87 LEU A C 1
ATOM 685 O O . LEU A 1 87 ? -4.469 -0.599 -5.281 1 98.44 87 LEU A O 1
ATOM 689 N N . GLN A 1 88 ? -5.594 -2.305 -6.207 1 97 88 GLN A N 1
ATOM 690 C CA . GLN A 1 88 ? -6.656 -1.431 -6.695 1 97 88 GLN A CA 1
ATOM 691 C C . GLN A 1 88 ? -7.398 -0.77 -5.539 1 97 88 GLN A C 1
ATOM 693 O O . GLN A 1 88 ? -7.625 0.441 -5.551 1 97 88 GLN A O 1
ATOM 698 N N . VAL A 1 89 ? -7.773 -1.531 -4.559 1 97.5 89 VAL A N 1
ATOM 699 C CA . VAL A 1 89 ? -8.555 -1.007 -3.441 1 97.5 89 VAL A CA 1
ATOM 700 C C . VAL A 1 89 ? -7.703 -0.04 -2.623 1 97.5 89 VAL A C 1
ATOM 702 O O . VAL A 1 89 ? -8.195 0.984 -2.146 1 97.5 89 VAL A O 1
ATOM 705 N N . THR A 1 90 ? -6.457 -0.306 -2.416 1 98.25 90 THR A N 1
ATOM 706 C CA . THR A 1 90 ? -5.551 0.582 -1.696 1 98.25 90 THR A CA 1
ATOM 707 C C . THR A 1 90 ? -5.406 1.913 -2.428 1 98.25 90 THR A C 1
ATOM 709 O O . THR A 1 90 ? -5.387 2.975 -1.799 1 98.25 90 THR A O 1
ATOM 712 N N . SER A 1 91 ? -5.281 1.848 -3.768 1 97.25 91 SER A N 1
ATOM 713 C CA . SER A 1 91 ? -5.219 3.07 -4.562 1 97.25 91 SER A CA 1
ATOM 714 C C . SER A 1 91 ? -6.453 3.936 -4.34 1 97.25 91 SER A C 1
ATOM 716 O O . SER A 1 91 ? -6.348 5.156 -4.207 1 97.25 91 SER A O 1
ATOM 718 N N . ARG A 1 92 ? -7.539 3.289 -4.312 1 95.88 92 ARG A N 1
ATOM 719 C CA . ARG A 1 92 ? -8.773 4.023 -4.039 1 95.88 92 ARG A CA 1
ATOM 720 C C . ARG A 1 92 ? -8.758 4.605 -2.629 1 95.88 92 ARG A C 1
ATOM 722 O O . ARG A 1 92 ? -9.227 5.723 -2.408 1 95.88 92 ARG A O 1
ATOM 729 N N . LEU A 1 93 ? -8.281 3.846 -1.677 1 96.81 93 LEU A N 1
ATOM 730 C CA . LEU A 1 93 ? -8.18 4.316 -0.301 1 96.81 93 LEU A CA 1
ATOM 731 C C . LEU A 1 93 ? -7.34 5.59 -0.227 1 96.81 93 LEU A C 1
ATOM 733 O O . LEU A 1 93 ? -7.699 6.535 0.479 1 96.81 93 LEU A O 1
ATOM 737 N N . PHE A 1 94 ? -6.25 5.617 -0.99 1 96.81 94 PHE A N 1
ATOM 738 C CA . PHE A 1 94 ? -5.418 6.812 -1.031 1 96.81 94 PHE A CA 1
ATOM 739 C C . PHE A 1 94 ? -6.234 8.023 -1.47 1 96.81 94 PHE A C 1
ATOM 741 O O . PHE A 1 94 ? -6.191 9.078 -0.827 1 96.81 94 PHE A O 1
ATOM 748 N N . ASP A 1 95 ? -6.992 7.844 -2.482 1 94.75 95 ASP A N 1
ATOM 749 C CA . ASP A 1 95 ? -7.828 8.922 -2.998 1 94.75 95 ASP A CA 1
ATOM 750 C C . ASP A 1 95 ? -8.852 9.367 -1.958 1 94.75 95 ASP A C 1
ATOM 752 O O . ASP A 1 95 ? -9.078 10.562 -1.772 1 94.75 95 ASP A O 1
ATOM 756 N N . HIS A 1 96 ? -9.383 8.391 -1.329 1 93.38 96 HIS A N 1
ATOM 757 C CA . HIS A 1 96 ? -10.414 8.648 -0.334 1 93.38 96 HIS A CA 1
ATOM 758 C C . HIS A 1 96 ? -9.867 9.469 0.83 1 93.38 96 HIS A C 1
ATOM 760 O O . HIS A 1 96 ? -10.477 10.461 1.233 1 93.38 96 HIS A O 1
ATOM 766 N N . VAL A 1 97 ? -8.766 9.125 1.283 1 94.56 97 VAL A N 1
ATOM 767 C CA . VAL A 1 97 ? -8.141 9.781 2.432 1 94.56 97 VAL A CA 1
ATOM 768 C C . VAL A 1 97 ? -7.723 11.195 2.057 1 94.56 97 VAL A C 1
ATOM 770 O O . VAL A 1 97 ? -7.922 12.133 2.832 1 94.56 97 VAL A O 1
ATOM 773 N N . MET A 1 98 ? -7.164 11.391 0.929 1 93.88 98 MET A N 1
ATOM 774 C CA . MET A 1 98 ? -6.68 12.695 0.489 1 93.88 98 MET A CA 1
ATOM 775 C C . MET A 1 98 ? -7.844 13.641 0.215 1 93.88 98 MET A C 1
ATOM 777 O O . MET A 1 98 ? -7.742 14.844 0.468 1 93.88 98 MET A O 1
ATOM 781 N N . ASN A 1 99 ? -8.875 13.18 -0.283 1 89.44 99 ASN A N 1
ATOM 782 C CA . ASN A 1 99 ? -10.023 14.016 -0.625 1 89.44 99 ASN A CA 1
ATOM 783 C C . ASN A 1 99 ? -10.812 14.414 0.616 1 89.44 99 ASN A C 1
ATOM 785 O O . ASN A 1 99 ? -11.516 15.43 0.611 1 89.44 99 ASN A O 1
ATOM 789 N N . ASP A 1 100 ? -10.867 13.664 1.637 1 77.06 100 ASP A N 1
ATOM 790 C CA . ASP A 1 100 ? -11.469 14.062 2.904 1 77.06 100 ASP A CA 1
ATOM 791 C C . ASP A 1 100 ? -10.836 15.352 3.434 1 77.06 100 ASP A C 1
ATOM 793 O O . ASP A 1 100 ? -11.484 16.125 4.125 1 77.06 100 ASP A O 1
ATOM 797 N N . ALA A 1 101 ? -9.586 15.672 3.166 1 60.88 101 ALA A N 1
ATOM 798 C CA . ALA A 1 101 ? -8.883 16.891 3.586 1 60.88 101 ALA A CA 1
ATOM 799 C C . ALA A 1 101 ? -9.453 18.109 2.887 1 60.88 101 ALA A C 1
ATOM 801 O O . ALA A 1 101 ? -9.383 19.219 3.42 1 60.88 101 ALA A O 1
ATOM 802 N N . ILE A 1 102 ? -9.727 17.984 1.644 1 56.81 102 ILE A N 1
ATOM 803 C CA . ILE A 1 102 ? -10.328 19.109 0.95 1 56.81 102 ILE A CA 1
ATOM 804 C C . ILE A 1 102 ? -11.773 19.297 1.409 1 56.81 102 ILE A C 1
ATOM 806 O O . ILE A 1 102 ? -12.57 18.359 1.336 1 56.81 102 ILE A O 1
ATOM 810 N N . ASP A 1 103 ? -12.008 20.156 2.504 1 48.97 103 ASP A N 1
ATOM 811 C CA . ASP A 1 103 ? -13.289 20.578 3.074 1 48.97 103 ASP A CA 1
ATOM 812 C C . ASP A 1 103 ? -14.406 20.469 2.043 1 48.97 103 ASP A C 1
ATOM 814 O O . ASP A 1 103 ? -15.469 21.078 2.201 1 48.97 103 ASP A O 1
ATOM 818 N N . ASN A 1 104 ? -14.125 20.547 0.737 1 43 104 ASN A N 1
ATOM 819 C CA . ASN A 1 104 ? -15.383 20.844 0.061 1 43 104 ASN A CA 1
ATOM 820 C C . ASN A 1 104 ? -16.5 19.922 0.54 1 43 104 ASN A C 1
ATOM 822 O O . ASN A 1 104 ? -16.297 18.719 0.732 1 43 104 ASN A O 1
ATOM 826 N N . GLN A 1 105 ? -17.578 20.484 1.173 1 37.03 105 GLN A N 1
ATOM 827 C CA . GLN A 1 105 ? -18.875 20.016 1.617 1 37.03 105 GLN A CA 1
ATOM 828 C C . GLN A 1 105 ? -19.344 18.812 0.788 1 37.03 105 GLN A C 1
ATOM 830 O O . GLN A 1 105 ? -20.188 18.031 1.237 1 37.03 105 GLN A O 1
ATOM 835 N N . GLU A 1 106 ? -19.547 19.25 -0.57 1 37.56 106 GLU A N 1
ATOM 836 C CA . GLU A 1 106 ? -20.469 18.438 -1.361 1 37.56 106 GLU A CA 1
ATOM 837 C C . GLU A 1 106 ? -19.969 17.016 -1.501 1 37.56 106 GLU A C 1
ATOM 839 O O . GLU A 1 106 ? -19.234 16.688 -2.441 1 37.56 106 GLU A O 1
ATOM 844 N N . SER A 1 107 ? -19.281 16.578 -0.58 1 42 107 SER A N 1
ATOM 845 C CA . SER A 1 107 ? -19.078 15.133 -0.686 1 42 107 SER A CA 1
ATOM 846 C C . SER A 1 107 ? -20.344 14.43 -1.167 1 42 107 SER A C 1
ATOM 848 O O . SER A 1 107 ? -21.312 14.297 -0.414 1 42 107 SER A O 1
ATOM 850 N N . ASN A 1 108 ? -20.859 14.859 -2.383 1 35.62 108 ASN A N 1
ATOM 851 C CA . ASN A 1 108 ? -21.828 13.891 -2.867 1 35.62 108 ASN A CA 1
ATOM 852 C C . ASN A 1 108 ? -21.422 12.461 -2.537 1 35.62 108 ASN A C 1
ATOM 854 O O . ASN A 1 108 ? -20.281 12.062 -2.809 1 35.62 108 ASN A O 1
ATOM 858 N N . ASN A 1 109 ? -21.891 12.047 -1.45 1 39.38 109 ASN A N 1
ATOM 859 C CA . ASN A 1 109 ? -22.094 10.609 -1.304 1 39.38 109 ASN A CA 1
ATOM 860 C C . ASN A 1 109 ? -22.141 9.906 -2.658 1 39.38 109 ASN A C 1
ATOM 862 O O . ASN A 1 109 ? -23.219 9.531 -3.135 1 39.38 109 ASN A O 1
ATOM 866 N N . LYS A 1 110 ? -21.625 10.5 -3.693 1 40.22 110 LYS A N 1
ATOM 867 C CA . LYS A 1 110 ? -21.844 9.656 -4.863 1 40.22 110 LYS A CA 1
ATOM 868 C C . LYS A 1 110 ? -21.453 8.211 -4.582 1 40.22 110 LYS A C 1
ATOM 870 O O . LYS A 1 110 ? -20.312 7.934 -4.203 1 40.22 110 LYS A O 1
ATOM 875 N N . ARG A 1 111 ? -22.391 7.445 -4.195 1 41.19 111 ARG A N 1
ATOM 876 C CA . ARG A 1 111 ? -22.359 5.988 -4.121 1 41.19 111 ARG A CA 1
ATOM 877 C C . ARG A 1 111 ? -21.406 5.406 -5.156 1 41.19 111 ARG A C 1
ATOM 879 O O . ARG A 1 111 ? -21.438 5.789 -6.328 1 41.19 111 ARG A O 1
ATOM 886 N N . PRO A 1 112 ? -20.328 4.719 -4.809 1 45.47 112 PRO A N 1
ATOM 887 C CA . PRO A 1 112 ? -19.547 4.02 -5.828 1 45.47 112 PRO A CA 1
ATOM 888 C C . PRO A 1 112 ? -20.406 3.408 -6.926 1 45.47 112 PRO A C 1
ATOM 890 O O . PRO A 1 112 ? -21.344 2.658 -6.633 1 45.47 112 PRO A O 1
ATOM 893 N N . GLN A 1 113 ? -20.844 4.223 -7.887 1 41.66 113 GLN A N 1
ATOM 894 C CA . GLN A 1 113 ? -21.578 3.619 -9 1 41.66 113 GLN A CA 1
ATOM 895 C C . GLN A 1 113 ? -20.953 2.291 -9.414 1 41.66 113 GLN A C 1
ATOM 897 O O . GLN A 1 113 ? -19.719 2.133 -9.359 1 41.66 113 GLN A O 1
ATOM 902 N N . SER A 1 114 ? -21.719 1.279 -9.289 1 46.25 114 SER A N 1
ATOM 903 C CA . SER A 1 114 ? -21.422 -0.021 -9.891 1 46.25 114 SER A CA 1
ATOM 904 C C . SER A 1 114 ? -20.703 0.129 -11.227 1 46.25 114 SER A C 1
ATOM 906 O O . SER A 1 114 ? -21.328 0.493 -12.227 1 46.25 114 SER A O 1
ATOM 908 N N . GLN A 1 115 ? -19.609 0.882 -11.297 1 51 115 GLN A N 1
ATOM 909 C CA . GLN A 1 115 ? -19.094 0.949 -12.664 1 51 115 GLN A CA 1
ATOM 910 C C . GLN A 1 115 ? -18.828 -0.447 -13.219 1 51 115 GLN A C 1
ATOM 912 O O . GLN A 1 115 ? -18.328 -1.316 -12.5 1 51 115 GLN A O 1
ATOM 917 N N . THR A 1 116 ? -19.703 -0.8 -14.133 1 51.59 116 THR A N 1
ATOM 918 C CA . THR A 1 116 ? -19.453 -1.991 -14.938 1 51.59 116 THR A CA 1
ATOM 919 C C . THR A 1 116 ? -17.969 -2.105 -15.297 1 51.59 116 THR A C 1
ATOM 921 O O . THR A 1 116 ? -17.391 -1.165 -15.836 1 51.59 116 THR A O 1
ATOM 924 N N . VAL A 1 117 ? -17.312 -2.812 -14.625 1 57.81 117 VAL A N 1
ATOM 925 C CA . VAL A 1 117 ? -15.898 -3.037 -14.883 1 57.81 117 VAL A CA 1
ATOM 926 C C . VAL A 1 117 ? -15.727 -3.824 -16.172 1 57.81 117 VAL A C 1
ATOM 928 O O . VAL A 1 117 ? -16.172 -4.969 -16.281 1 57.81 117 VAL A O 1
ATOM 931 N N . THR A 1 118 ? -15.812 -3.213 -17.406 1 57.78 118 THR A N 1
ATOM 932 C CA . THR A 1 118 ? -15.617 -3.949 -18.656 1 57.78 118 THR A CA 1
ATOM 933 C C . THR A 1 118 ? -14.133 -4.117 -18.953 1 57.78 118 THR A C 1
ATOM 935 O O . THR A 1 118 ? -13.766 -4.852 -19.875 1 57.78 118 THR A O 1
ATOM 938 N N . ALA A 1 119 ? -13.273 -3.453 -18.156 1 64.69 119 ALA A N 1
ATOM 939 C CA . ALA A 1 119 ? -11.906 -3.361 -18.672 1 64.69 119 ALA A CA 1
ATOM 940 C C . ALA A 1 119 ? -11.023 -4.461 -18.094 1 64.69 119 ALA A C 1
ATOM 942 O O . ALA A 1 119 ? -11.352 -5.035 -17.047 1 64.69 119 ALA A O 1
ATOM 943 N N . THR A 1 120 ? -10.336 -5.191 -19 1 75.81 120 THR A N 1
ATOM 944 C CA . THR A 1 120 ? -9.242 -6.059 -18.578 1 75.81 120 THR A CA 1
ATOM 945 C C . THR A 1 120 ? -8.008 -5.234 -18.219 1 75.81 120 THR A C 1
ATOM 947 O O . THR A 1 120 ? -7.668 -4.277 -18.906 1 75.81 120 THR A O 1
ATOM 950 N N . MET A 1 121 ? -7.543 -5.5 -17 1 85.75 121 MET A N 1
ATOM 951 C CA . MET A 1 121 ? -6.344 -4.785 -16.578 1 85.75 121 MET A CA 1
ATOM 952 C C . MET A 1 121 ? -5.184 -5.754 -16.359 1 85.75 121 MET A C 1
ATOM 954 O O . MET A 1 121 ? -5.383 -6.852 -15.836 1 85.75 121 MET A O 1
ATOM 958 N N . SER A 1 122 ? -4.055 -5.363 -16.859 1 93.81 122 SER A N 1
ATOM 959 C CA . SER A 1 122 ? -2.842 -6.141 -16.625 1 93.81 122 SER A CA 1
ATOM 960 C C . SER A 1 122 ? -2.246 -5.836 -15.258 1 93.81 122 SER A C 1
ATOM 962 O O . SER A 1 122 ? -2.555 -4.805 -14.656 1 93.81 122 SER A O 1
ATOM 964 N N . ILE A 1 123 ? -1.455 -6.707 -14.789 1 97.31 123 ILE A N 1
ATOM 965 C CA . ILE A 1 123 ? -0.746 -6.535 -13.531 1 97.31 123 ILE A CA 1
ATOM 966 C C . ILE A 1 123 ? 0.139 -5.293 -13.602 1 97.31 123 ILE A C 1
ATOM 968 O O . ILE A 1 123 ? 0.198 -4.508 -12.648 1 97.31 123 ILE A O 1
ATOM 972 N N . GLY A 1 124 ? 0.8 -5.152 -14.758 1 96.75 124 GLY A N 1
ATOM 973 C CA . GLY A 1 124 ? 1.667 -4 -14.945 1 96.75 124 GLY A CA 1
ATOM 974 C C . GLY A 1 124 ? 0.936 -2.676 -14.812 1 96.75 124 GLY A C 1
ATOM 975 O O . GLY A 1 124 ? 1.407 -1.765 -14.133 1 96.75 124 GLY A O 1
ATOM 976 N N . LEU A 1 125 ? -0.143 -2.572 -15.445 1 96.12 125 LEU A N 1
ATOM 977 C CA . LEU A 1 125 ? -0.927 -1.344 -15.383 1 96.12 125 LEU A CA 1
ATOM 978 C C . LEU A 1 125 ? -1.405 -1.075 -13.961 1 96.12 125 LEU A C 1
ATOM 980 O O . LEU A 1 125 ? -1.342 0.06 -13.484 1 96.12 125 LEU A O 1
ATOM 984 N N . ILE A 1 126 ? -1.843 -2.07 -13.273 1 97.44 126 ILE A N 1
ATOM 985 C CA . ILE A 1 126 ? -2.32 -1.945 -11.898 1 97.44 126 ILE A CA 1
ATOM 986 C C . ILE A 1 126 ? -1.188 -1.453 -11 1 97.44 126 ILE A C 1
ATOM 988 O O . ILE A 1 126 ? -1.387 -0.557 -10.18 1 97.44 126 ILE A O 1
ATOM 992 N N . SER A 1 127 ? -0.018 -2.045 -11.156 1 97.94 127 SER A N 1
ATOM 993 C CA . SER A 1 127 ? 1.129 -1.673 -10.336 1 97.94 127 SER A CA 1
ATOM 994 C C . SER A 1 127 ? 1.543 -0.227 -10.586 1 97.94 127 SER A C 1
ATOM 996 O O . SER A 1 127 ? 1.876 0.5 -9.641 1 97.94 127 SER A O 1
ATOM 998 N N . LYS A 1 128 ? 1.51 0.16 -11.836 1 97.25 128 LYS A N 1
ATOM 999 C CA . LYS A 1 128 ? 1.879 1.528 -12.18 1 97.25 128 LYS A CA 1
ATOM 1000 C C . LYS A 1 128 ? 0.877 2.529 -11.617 1 97.25 128 LYS A C 1
ATOM 1002 O O . LYS A 1 128 ? 1.266 3.58 -11.102 1 97.25 128 LYS A O 1
ATOM 1007 N N . LYS A 1 129 ? -0.341 2.203 -11.742 1 97.25 129 LYS A N 1
ATOM 1008 C CA . LYS A 1 129 ? -1.371 3.068 -11.172 1 97.25 129 LYS A CA 1
ATOM 1009 C C . LYS A 1 129 ? -1.242 3.148 -9.648 1 97.25 129 LYS A C 1
ATOM 1011 O O . LYS A 1 129 ? -1.374 4.227 -9.07 1 97.25 129 LYS A O 1
ATOM 1016 N N . PHE A 1 130 ? -1.023 2.062 -9.086 1 98.38 130 PHE A N 1
ATOM 1017 C CA . PHE A 1 130 ? -0.803 2.014 -7.645 1 98.38 130 PHE A CA 1
ATOM 1018 C C . PHE A 1 130 ? 0.346 2.93 -7.242 1 98.38 130 PHE A C 1
ATOM 1020 O O . PHE A 1 130 ? 0.222 3.711 -6.297 1 98.38 130 PHE A O 1
ATOM 1027 N N . TRP A 1 131 ? 1.432 2.789 -7.977 1 98.5 131 TRP A N 1
ATOM 1028 C CA . TRP A 1 131 ? 2.596 3.611 -7.664 1 98.5 131 TRP A CA 1
ATOM 1029 C C . TRP A 1 131 ? 2.277 5.094 -7.84 1 98.5 131 TRP A C 1
ATOM 1031 O O . TRP A 1 131 ? 2.699 5.926 -7.035 1 98.5 131 TRP A O 1
ATOM 1041 N N . SER A 1 132 ? 1.557 5.402 -8.844 1 98.25 132 SER A N 1
ATOM 1042 C CA . SER A 1 132 ? 1.162 6.785 -9.086 1 98.25 132 SER A CA 1
ATOM 1043 C C . SER A 1 132 ? 0.335 7.34 -7.93 1 98.25 132 SER A C 1
ATOM 1045 O O . SER A 1 132 ? 0.604 8.438 -7.438 1 98.25 132 SER A O 1
ATOM 1047 N N . LYS A 1 133 ? -0.608 6.559 -7.477 1 98.06 133 LYS A N 1
ATOM 1048 C CA . LYS A 1 133 ? -1.47 6.988 -6.379 1 98.06 133 LYS A CA 1
ATOM 1049 C C . LYS A 1 133 ? -0.69 7.07 -5.07 1 98.06 133 LYS A C 1
ATOM 1051 O O . LYS A 1 133 ? -0.875 8.008 -4.289 1 98.06 133 LYS A O 1
ATOM 1056 N N . LEU A 1 134 ? 0.137 6.125 -4.828 1 98.5 134 LEU A N 1
ATOM 1057 C CA . LEU A 1 134 ? 0.981 6.125 -3.637 1 98.5 134 LEU A CA 1
ATOM 1058 C C . LEU A 1 134 ? 1.886 7.352 -3.611 1 98.5 134 LEU A C 1
ATOM 1060 O O . LEU A 1 134 ? 2.059 7.977 -2.562 1 98.5 134 LEU A O 1
ATOM 1064 N N . SER A 1 135 ? 2.443 7.703 -4.762 1 97.88 135 SER A N 1
ATOM 1065 C CA . SER A 1 135 ? 3.32 8.867 -4.863 1 97.88 135 SER A CA 1
ATOM 1066 C C . SER A 1 135 ? 2.57 10.156 -4.551 1 97.88 135 SER A C 1
ATOM 1068 O O . SER A 1 135 ? 3.086 11.023 -3.842 1 97.88 135 SER A O 1
ATOM 1070 N N . GLN A 1 136 ? 1.395 10.234 -5.031 1 97.81 136 GLN A N 1
ATOM 1071 C CA . GLN A 1 136 ? 0.559 11.398 -4.73 1 97.81 136 GLN A CA 1
ATOM 1072 C C . GLN A 1 136 ? 0.263 11.484 -3.236 1 97.81 136 GLN A C 1
ATOM 1074 O O . GLN A 1 136 ? 0.322 12.57 -2.65 1 97.81 136 GLN A O 1
ATOM 1079 N N . PHE A 1 137 ? -0.053 10.414 -2.711 1 97.69 137 PHE A N 1
ATOM 1080 C CA . PHE A 1 137 ? -0.401 10.352 -1.295 1 97.69 137 PHE A CA 1
ATOM 1081 C C . PHE A 1 137 ? 0.791 10.742 -0.428 1 97.69 137 PHE A C 1
ATOM 1083 O O . PHE A 1 137 ? 0.649 11.516 0.523 1 97.69 137 PHE A O 1
ATOM 1090 N N . GLN A 1 138 ? 1.914 10.172 -0.782 1 96.56 138 GLN A N 1
ATOM 1091 C CA . GLN A 1 138 ? 3.145 10.492 -0.068 1 96.56 138 GLN A CA 1
ATOM 1092 C C . GLN A 1 138 ? 3.469 11.977 -0.172 1 96.56 138 GLN A C 1
ATOM 1094 O O . GLN A 1 138 ? 3.871 12.602 0.812 1 96.56 138 GLN A O 1
ATOM 1099 N N . TYR A 1 139 ? 3.297 12.508 -1.356 1 96 139 TYR A N 1
ATOM 1100 C CA . TYR A 1 139 ? 3.562 13.922 -1.572 1 96 139 TYR A CA 1
ATOM 1101 C C . TYR A 1 139 ? 2.602 14.789 -0.763 1 96 139 TYR A C 1
ATOM 1103 O O . TYR A 1 139 ? 3.012 15.773 -0.147 1 96 139 TYR A O 1
ATOM 1111 N N . SER A 1 140 ? 1.38 14.414 -0.749 1 96.69 140 SER A N 1
ATOM 1112 C CA . SER A 1 140 ? 0.379 15.125 0.036 1 96.69 140 SER A CA 1
ATOM 1113 C C . SER A 1 140 ? 0.723 15.109 1.521 1 96.69 140 SER A C 1
ATOM 1115 O O . SER A 1 140 ? 0.592 16.125 2.209 1 96.69 140 SER A O 1
ATOM 1117 N N . TYR A 1 141 ? 1.117 14.039 1.966 1 97 141 TYR A N 1
ATOM 1118 C CA . TYR A 1 141 ? 1.501 13.891 3.365 1 97 141 TYR A CA 1
ATOM 1119 C C . TYR A 1 141 ? 2.65 14.82 3.719 1 97 141 TYR A C 1
ATOM 1121 O O . TYR A 1 141 ? 2.594 15.539 4.723 1 97 141 TYR A O 1
ATOM 1129 N N . LYS A 1 142 ? 3.633 14.844 2.893 1 95.94 142 LYS A N 1
ATOM 1130 C CA . LYS A 1 142 ? 4.801 15.695 3.125 1 95.94 142 LYS A CA 1
ATOM 1131 C C . LYS A 1 142 ? 4.422 17.172 3.094 1 95.94 142 LYS A C 1
ATOM 1133 O O . LYS A 1 142 ? 4.934 17.969 3.889 1 95.94 142 LYS A O 1
ATOM 1138 N N . ASN A 1 143 ? 3.564 17.453 2.199 1 96 143 ASN A N 1
ATOM 1139 C CA . ASN A 1 143 ? 3.09 18.828 2.109 1 96 143 ASN A CA 1
ATOM 1140 C C . ASN A 1 143 ? 2.344 19.25 3.373 1 96 143 ASN A C 1
ATOM 1142 O O . ASN A 1 143 ? 2.498 20.375 3.846 1 96 143 ASN A O 1
ATOM 1146 N N . LEU A 1 144 ? 1.57 18.344 3.852 1 95.38 144 LEU A N 1
ATOM 1147 C CA . LEU A 1 144 ? 0.851 18.625 5.09 1 95.38 144 LEU A CA 1
ATOM 1148 C C . LEU A 1 144 ? 1.821 18.844 6.246 1 95.38 144 LEU A C 1
ATOM 1150 O O . LEU A 1 144 ? 1.634 19.766 7.051 1 95.38 144 LEU A O 1
ATOM 1154 N N . LEU A 1 145 ? 2.805 18.078 6.277 1 95.25 145 LEU A N 1
ATOM 1155 C CA . LEU A 1 145 ? 3.82 18.203 7.316 1 95.25 145 LEU A CA 1
ATOM 1156 C C . LEU A 1 145 ? 4.52 19.562 7.223 1 95.25 145 LEU A C 1
ATOM 1158 O O . LEU A 1 145 ? 4.738 20.219 8.242 1 95.25 145 LEU A O 1
ATOM 1162 N N . GLN A 1 146 ? 4.809 19.938 6.039 1 95.56 146 GLN A N 1
ATOM 1163 C CA . GLN A 1 146 ? 5.465 21.219 5.824 1 95.56 146 GLN A CA 1
ATOM 1164 C C . GLN A 1 146 ? 4.559 22.375 6.234 1 95.56 146 GLN A C 1
ATOM 1166 O O . GLN A 1 146 ? 5 23.312 6.906 1 95.56 146 GLN A O 1
ATOM 1171 N N . LYS A 1 147 ? 3.354 22.312 5.867 1 95.88 147 LYS A N 1
ATOM 1172 C CA . LYS A 1 147 ? 2.389 23.344 6.223 1 95.88 147 LYS A CA 1
ATOM 1173 C C . LYS A 1 147 ? 2.211 23.438 7.734 1 95.88 147 LYS A C 1
ATOM 1175 O O . LYS A 1 147 ? 2.1 24.531 8.289 1 95.88 147 LYS A O 1
ATOM 1180 N N . LEU A 1 148 ? 2.162 22.359 8.359 1 94.75 148 LEU A N 1
ATOM 1181 C CA . LEU A 1 148 ? 2.018 22.328 9.805 1 94.75 148 LEU A CA 1
ATOM 1182 C C . LEU A 1 148 ? 3.203 23.016 10.484 1 94.75 148 LEU A C 1
ATOM 1184 O O . LEU A 1 148 ? 3.025 23.766 11.438 1 94.75 148 LEU A O 1
ATOM 1188 N N . ARG A 1 149 ? 4.355 22.734 9.969 1 93.75 149 ARG A N 1
ATOM 1189 C CA . ARG A 1 149 ? 5.559 23.375 10.508 1 93.75 149 ARG A CA 1
ATOM 1190 C C . ARG A 1 149 ? 5.512 24.891 10.32 1 93.75 149 ARG A C 1
ATOM 1192 O O . ARG A 1 149 ? 5.828 25.641 11.242 1 93.75 149 ARG A O 1
ATOM 1199 N N . GLU A 1 150 ? 5.145 25.281 9.195 1 95.44 150 GLU A N 1
ATOM 1200 C CA . GLU A 1 150 ? 5.023 26.703 8.891 1 95.44 150 GLU A CA 1
ATOM 1201 C C . GLU A 1 150 ? 3.969 27.375 9.766 1 95.44 150 GLU A C 1
ATOM 1203 O O . GLU A 1 150 ? 4.18 28.484 10.266 1 95.44 150 GLU A O 1
ATOM 1208 N N . ASN A 1 151 ? 2.863 26.688 9.922 1 95.44 151 ASN A N 1
ATOM 1209 C CA . ASN A 1 151 ? 1.796 27.219 10.766 1 95.44 151 ASN A CA 1
ATOM 1210 C C . ASN A 1 151 ? 2.234 27.328 12.219 1 95.44 151 ASN A C 1
ATOM 1212 O O . ASN A 1 151 ? 1.884 28.281 12.914 1 95.44 151 ASN A O 1
ATOM 1216 N N . ASN A 1 152 ? 2.936 26.359 12.602 1 94.25 152 ASN A N 1
ATOM 1217 C CA . ASN A 1 152 ? 3.451 26.391 13.969 1 94.25 152 ASN A CA 1
ATOM 1218 C C . ASN A 1 152 ? 4.402 27.562 14.18 1 94.25 152 ASN A C 1
ATOM 1220 O O . ASN A 1 152 ? 4.363 28.219 15.227 1 94.25 152 ASN A O 1
ATOM 1224 N N . GLN A 1 153 ? 5.18 27.875 13.188 1 95.19 153 GLN A N 1
ATOM 1225 C CA . GLN A 1 153 ? 6.07 29.031 13.25 1 95.19 153 GLN A CA 1
ATOM 1226 C C . GLN A 1 153 ? 5.277 30.328 13.266 1 95.19 153 GLN A C 1
ATOM 1228 O O . GLN A 1 153 ? 5.582 31.25 14.039 1 95.19 153 GLN A O 1
ATOM 1233 N N . SER A 1 154 ? 4.281 30.359 12.492 1 95.25 154 SER A N 1
ATOM 1234 C CA . SER A 1 154 ? 3.426 31.531 12.438 1 95.25 154 SER A CA 1
ATOM 1235 C C . SER A 1 154 ? 2.703 31.75 13.766 1 95.25 154 SER A C 1
ATOM 1237 O O . SER A 1 154 ? 2.547 32.906 14.211 1 95.25 154 SER A O 1
ATOM 1239 N N . LEU A 1 155 ? 2.238 30.734 14.297 1 94.88 155 LEU A N 1
ATOM 1240 C CA . LEU A 1 155 ? 1.563 30.812 15.594 1 94.88 155 LEU A CA 1
ATOM 1241 C C . LEU A 1 155 ? 2.498 31.359 16.656 1 94.88 155 LEU A C 1
ATOM 1243 O O . LEU A 1 155 ? 2.107 32.219 17.453 1 94.88 155 LEU A O 1
ATOM 1247 N N . MET A 1 156 ? 3.699 30.938 16.609 1 95.31 156 MET A N 1
ATOM 1248 C CA . MET A 1 156 ? 4.691 31.406 17.562 1 95.31 156 MET A CA 1
ATOM 1249 C C . MET A 1 156 ? 4.973 32.906 17.359 1 95.31 156 MET A C 1
ATOM 1251 O O . MET A 1 156 ? 5.055 33.656 18.328 1 95.31 156 MET A O 1
ATOM 1255 N N . ASP A 1 157 ? 5.066 33.312 16.156 1 95.81 157 ASP A N 1
ATOM 1256 C CA . ASP A 1 157 ? 5.316 34.719 15.836 1 95.81 157 ASP A CA 1
ATOM 1257 C C . ASP A 1 157 ? 4.156 35.594 16.281 1 95.81 157 ASP A C 1
ATOM 1259 O O . ASP A 1 157 ? 4.371 36.688 16.828 1 95.81 157 ASP A O 1
ATOM 1263 N N . LEU A 1 158 ? 2.969 35.062 16.062 1 93.75 158 LEU A N 1
ATOM 1264 C CA . LEU A 1 158 ? 1.788 35.844 16.422 1 93.75 158 LEU A CA 1
ATOM 1265 C C . LEU A 1 158 ? 1.635 35.906 17.938 1 93.75 158 LEU A C 1
ATOM 1267 O O . LEU A 1 158 ? 1.243 36.969 18.469 1 93.75 158 LEU A O 1
ATOM 1271 N N . GLU A 1 159 ? 1.973 34.844 18.578 1 94.81 159 GLU A N 1
ATOM 1272 C CA . GLU A 1 159 ? 1.939 34.844 20.047 1 94.81 159 GLU A CA 1
ATOM 1273 C C . GLU A 1 159 ? 2.943 35.844 20.609 1 94.81 159 GLU A C 1
ATOM 1275 O O . GLU A 1 159 ? 2.65 36.531 21.594 1 94.81 159 GLU A O 1
ATOM 1280 N N . GLN A 1 160 ? 4.078 35.969 19.938 1 94.69 160 GLN A N 1
ATOM 1281 C CA . GLN A 1 160 ? 5.082 36.969 20.359 1 94.69 160 GLN A CA 1
ATOM 1282 C C . GLN A 1 160 ? 4.613 38.375 20.094 1 94.69 160 GLN A C 1
ATOM 1284 O O . GLN A 1 160 ? 4.812 39.281 20.922 1 94.69 160 GLN A O 1
ATOM 1289 N N . ALA A 1 161 ? 3.986 38.469 18.984 1 92.94 161 ALA A N 1
ATOM 1290 C CA . ALA A 1 161 ? 3.463 39.781 18.641 1 92.94 161 ALA A CA 1
ATOM 1291 C C . ALA A 1 161 ? 2.402 40.25 19.641 1 92.94 161 ALA A C 1
ATOM 1293 O O . ALA A 1 161 ? 2.371 41.406 20.031 1 92.94 161 ALA A O 1
ATOM 1294 N N . ILE A 1 162 ? 1.58 39.344 20 1 93.75 162 ILE A N 1
ATOM 1295 C CA . ILE A 1 162 ? 0.524 39.656 20.969 1 93.75 162 ILE A CA 1
ATOM 1296 C C . ILE A 1 162 ? 1.142 40 22.312 1 93.75 162 ILE A C 1
ATOM 1298 O O . ILE A 1 162 ? 0.719 40.969 22.969 1 93.75 162 ILE A O 1
ATOM 1302 N N . SER A 1 163 ? 2.135 39.25 22.688 1 93.94 163 SER A N 1
ATOM 1303 C CA . SER A 1 163 ? 2.822 39.531 23.953 1 93.94 163 SER A CA 1
ATOM 1304 C C . SER A 1 163 ? 3.449 40.906 23.938 1 93.94 163 SER A C 1
ATOM 1306 O O . SER A 1 163 ? 3.344 41.656 24.922 1 93.94 163 SER A O 1
ATOM 1308 N N . ASP A 1 164 ? 4.043 41.375 22.812 1 92.94 164 ASP A N 1
ATOM 1309 C CA . ASP A 1 164 ? 4.664 42.688 22.656 1 92.94 164 ASP A CA 1
ATOM 1310 C C . ASP A 1 164 ? 3.619 43.781 22.703 1 92.94 164 ASP A C 1
ATOM 1312 O O . ASP A 1 164 ? 3.834 44.812 23.344 1 92.94 164 ASP A O 1
ATOM 1316 N N . LEU A 1 165 ? 2.457 43.5 22.156 1 91.19 165 LEU A N 1
ATOM 1317 C CA . LEU A 1 165 ? 1.39 44.5 22.125 1 91.19 165 LEU A CA 1
ATOM 1318 C C . LEU A 1 165 ? 0.751 44.656 23.5 1 91.19 165 LEU A C 1
ATOM 1320 O O . LEU A 1 165 ? 0.398 45.781 23.891 1 91.19 165 LEU A O 1
ATOM 1324 N N . ARG A 1 166 ? 0.693 43.531 24.188 1 90.81 166 ARG A N 1
ATOM 1325 C CA . ARG A 1 166 ? 0.15 43.594 25.547 1 90.81 166 ARG A CA 1
ATOM 1326 C C . ARG A 1 166 ? 1.074 44.375 26.469 1 90.81 166 ARG A C 1
ATOM 1328 O O . ARG A 1 166 ? 0.611 45.125 27.312 1 90.81 166 ARG A O 1
ATOM 1335 N N . LEU A 1 167 ? 2.406 44.219 26.281 1 92.12 167 LEU A N 1
ATOM 1336 C CA . LEU A 1 167 ? 3.389 44.969 27.062 1 92.12 167 LEU A CA 1
ATOM 1337 C C . LEU A 1 167 ? 3.334 46.469 26.75 1 92.12 167 LEU A C 1
ATOM 1339 O O . LEU A 1 167 ? 3.408 47.281 27.656 1 92.12 167 LEU A O 1
ATOM 1343 N N . GLU A 1 168 ? 3.127 46.75 25.516 1 89.56 168 GLU A N 1
ATOM 1344 C CA . GLU A 1 168 ? 3.016 48.156 25.094 1 89.56 168 GLU A CA 1
ATOM 1345 C C . GLU A 1 168 ? 1.754 48.781 25.656 1 89.56 168 GLU A C 1
ATOM 1347 O O . GLU A 1 168 ? 1.792 49.938 26.125 1 89.56 168 GLU A O 1
ATOM 1352 N N . ASN A 1 169 ? 0.693 48 25.641 1 87.56 169 ASN A N 1
ATOM 1353 C CA . ASN A 1 169 ? -0.571 48.5 26.172 1 87.56 169 ASN A CA 1
ATOM 1354 C C . ASN A 1 169 ? -0.49 48.75 27.688 1 87.56 169 ASN A C 1
ATOM 1356 O O . ASN A 1 169 ? -1.03 49.719 28.188 1 87.56 169 ASN A O 1
ATOM 1360 N N . GLN A 1 170 ? 0.228 47.906 28.375 1 89.88 170 GLN A N 1
ATOM 1361 C CA . GLN A 1 170 ? 0.409 48.031 29.828 1 89.88 170 GLN A CA 1
ATOM 1362 C C . GLN A 1 170 ? 1.225 49.281 30.156 1 89.88 170 GLN A C 1
ATOM 1364 O O . GLN A 1 170 ? 0.908 50 31.094 1 89.88 170 GLN A O 1
ATOM 1369 N N . LYS A 1 171 ? 2.234 49.656 29.328 1 89.31 171 LYS A N 1
ATOM 1370 C CA . LYS A 1 171 ? 3.066 50.844 29.516 1 89.31 171 LYS A CA 1
ATOM 1371 C C . LYS A 1 171 ? 2.26 52.125 29.281 1 89.31 171 LYS A C 1
ATOM 1373 O O . LYS A 1 171 ? 2.373 53.094 30.047 1 89.31 171 LYS A O 1
ATOM 1378 N N . LEU A 1 172 ? 1.329 52 28.359 1 86.12 172 LEU A N 1
ATOM 1379 C CA . LEU A 1 172 ? 0.505 53.156 28.031 1 86.12 172 LEU A CA 1
ATOM 1380 C C . LEU A 1 172 ? -0.523 53.406 29.141 1 86.12 172 LEU A C 1
ATOM 1382 O O . LEU A 1 172 ? -0.776 54.562 29.5 1 86.12 172 LEU A O 1
ATOM 1386 N N . HIS A 1 173 ? -0.959 52.375 29.75 1 88.19 173 HIS A N 1
ATOM 1387 C CA . HIS A 1 173 ? -1.914 52.531 30.844 1 88.19 173 HIS A CA 1
ATOM 1388 C C . HIS A 1 173 ? -1.234 53.062 32.094 1 88.19 173 HIS A C 1
ATOM 1390 O O . HIS A 1 173 ? -1.801 53.875 32.812 1 88.19 173 HIS A O 1
ATOM 1396 N N . ARG A 1 174 ? -0.013 52.75 32.312 1 88.06 174 ARG A N 1
ATOM 1397 C CA . ARG A 1 174 ? 0.742 53.219 33.469 1 88.06 174 ARG A CA 1
ATOM 1398 C C . ARG A 1 174 ? 1.078 54.719 33.312 1 88.06 174 ARG A C 1
ATOM 1400 O O . ARG A 1 174 ? 0.973 55.469 34.281 1 88.06 174 ARG A O 1
ATOM 1407 N N . GLN A 1 175 ? 1.353 55.156 32.156 1 85.31 175 GLN A N 1
ATOM 1408 C CA . GLN A 1 175 ? 1.671 56.531 31.875 1 85.31 175 GLN A CA 1
ATOM 1409 C C . GLN A 1 175 ? 0.433 57.438 32 1 85.31 175 GLN A C 1
ATOM 1411 O O . GLN A 1 175 ? 0.511 58.531 32.531 1 85.31 175 GLN A O 1
ATOM 1416 N N . LYS A 1 176 ? -0.716 56.906 31.672 1 81.75 176 LYS A N 1
ATOM 1417 C CA . LYS A 1 176 ? -1.973 57.656 31.781 1 81.75 176 LYS A CA 1
ATOM 1418 C C . LYS A 1 176 ? -2.387 57.844 33.219 1 81.75 176 LYS A C 1
ATOM 1420 O O . LYS A 1 176 ? -2.871 58.938 33.594 1 81.75 176 LYS A O 1
ATOM 1425 N N . ARG A 1 177 ? -2.07 56.938 34.094 1 82.5 177 ARG A N 1
ATOM 1426 C CA . ARG A 1 177 ? -2.42 57.031 35.5 1 82.5 177 ARG A CA 1
ATOM 1427 C C . ARG A 1 177 ? -1.503 58 36.219 1 82.5 177 ARG A C 1
ATOM 1429 O O . ARG A 1 177 ? -1.949 58.75 37.125 1 82.5 177 ARG A O 1
ATOM 1436 N N . GLN A 1 178 ? -0.26 58.188 35.812 1 82.75 178 GLN A N 1
ATOM 1437 C CA . GLN A 1 178 ? 0.709 59.062 36.438 1 82.75 178 GLN A CA 1
ATOM 1438 C C . GLN A 1 178 ? 0.476 60.5 36.062 1 82.75 178 GLN A C 1
ATOM 1440 O O . GLN A 1 178 ? 0.748 61.406 36.844 1 82.75 178 GLN A O 1
ATOM 1445 N N . ASN A 1 179 ? -0.132 60.875 34.938 1 73.62 179 ASN A N 1
ATOM 1446 C CA . ASN A 1 179 ? -0.356 62.219 34.469 1 73.62 179 ASN A CA 1
ATOM 1447 C C . ASN A 1 179 ? -1.741 62.719 34.844 1 73.62 179 ASN A C 1
ATOM 1449 O O . ASN A 1 179 ? -2.119 63.844 34.5 1 73.62 179 ASN A O 1
ATOM 1453 N N . ALA A 1 180 ? -2.586 62.125 35.5 1 71.12 180 ALA A N 1
ATOM 1454 C CA . ALA A 1 180 ? -3.904 62.562 35.969 1 71.12 180 ALA A CA 1
ATOM 1455 C C . ALA A 1 180 ? -3.781 63.594 37.062 1 71.12 180 ALA A C 1
ATOM 1457 O O . ALA A 1 180 ? -2.953 63.469 37.969 1 71.12 180 ALA A O 1
ATOM 1458 N N . PRO A 1 181 ? -4.273 64.938 36.906 1 64.75 181 PRO A N 1
ATOM 1459 C CA . PRO A 1 181 ? -4.164 66.062 37.906 1 64.75 181 PRO A CA 1
ATOM 1460 C C . PRO A 1 181 ? -4.605 65.625 39.312 1 64.75 181 PRO A C 1
ATOM 1462 O O . PRO A 1 181 ? -5.586 64.875 39.438 1 64.75 181 PRO A O 1
ATOM 1465 N N . LYS A 1 182 ? -3.637 65.562 40.25 1 60.19 182 LYS A N 1
ATOM 1466 C CA . LYS A 1 182 ? -3.955 65.375 41.656 1 60.19 182 LYS A CA 1
ATOM 1467 C C . LYS A 1 182 ? -5.07 66.375 42.062 1 60.19 182 LYS A C 1
ATOM 1469 O O . LYS A 1 182 ? -4.945 67.562 41.938 1 60.19 182 LYS A O 1
ATOM 1474 N N . LEU A 1 183 ? -6.242 66.125 42.062 1 54.5 183 LEU A N 1
ATOM 1475 C CA . LEU A 1 183 ? -7.246 66.938 42.719 1 54.5 183 LEU A CA 1
ATOM 1476 C C . LEU A 1 183 ? -6.812 67.312 44.125 1 54.5 183 LEU A C 1
ATOM 1478 O O . LEU A 1 183 ? -6.645 66.438 44.969 1 54.5 183 LEU A O 1
ATOM 1482 N N . ALA A 1 184 ? -5.98 68.312 44.25 1 51.06 184 ALA A N 1
ATOM 1483 C CA . ALA A 1 184 ? -5.746 68.938 45.562 1 51.06 184 ALA A CA 1
ATOM 1484 C C . ALA A 1 184 ? -7.059 69.188 46.281 1 51.06 184 ALA A C 1
ATOM 1486 O O . ALA A 1 184 ? -7.863 70 45.875 1 51.06 184 ALA A O 1
ATOM 1487 N N . ILE A 1 185 ? -7.574 68.312 46.875 1 54.59 185 ILE A N 1
ATOM 1488 C CA . ILE A 1 185 ? -8.602 68.688 47.844 1 54.59 185 ILE A CA 1
ATOM 1489 C C . ILE A 1 185 ? -8.023 69.562 48.938 1 54.59 185 ILE A C 1
ATOM 1491 O O . ILE A 1 185 ? -7.117 69.188 49.656 1 54.59 185 ILE A O 1
ATOM 1495 N N . LYS A 1 186 ? -7.938 70.875 48.594 1 53.12 186 LYS A N 1
ATOM 1496 C CA . LYS A 1 186 ? -7.762 71.875 49.688 1 53.12 186 LYS A CA 1
ATOM 1497 C C . LYS A 1 186 ? -8.812 71.688 50.75 1 53.12 186 LYS A C 1
ATOM 1499 O O . LYS A 1 186 ? -10.008 71.875 50.531 1 53.12 186 LYS A O 1
ATOM 1504 N N . PHE A 1 187 ? -8.547 70.875 51.625 1 52.41 187 PHE A N 1
ATOM 1505 C CA . PHE A 1 187 ? -9.289 70.875 52.875 1 52.41 187 PHE A CA 1
ATOM 1506 C C . PHE A 1 187 ? -9.156 72.188 53.562 1 52.41 187 PHE A C 1
ATOM 1508 O O . PHE A 1 187 ? -8.078 72.562 54.062 1 52.41 187 PHE A O 1
ATOM 1515 N N . ASP A 1 188 ? -9.867 73.25 53.125 1 53.16 188 ASP A N 1
ATOM 1516 C CA . ASP A 1 188 ? -10.07 74.375 53.969 1 53.16 188 ASP A CA 1
ATOM 1517 C C . ASP A 1 188 ? -10.656 74 55.312 1 53.16 188 ASP A C 1
ATOM 1519 O O . ASP A 1 188 ? -11.719 73.375 55.375 1 53.16 188 ASP A O 1
ATOM 1523 N N . GLY A 1 189 ? -9.883 73.812 56.312 1 46.97 189 GLY A N 1
ATOM 1524 C CA . GLY A 1 189 ? -10.25 73.625 57.719 1 46.97 189 GLY A CA 1
ATOM 1525 C C . GLY A 1 189 ? -11.344 74.562 58.156 1 46.97 189 GLY A C 1
ATOM 1526 O O . GLY A 1 189 ? -11.57 75.625 57.531 1 46.97 189 GLY A O 1
ATOM 1527 N N . PRO A 1 190 ? -12.336 74.062 58.906 1 56.69 190 PRO A N 1
ATOM 1528 C CA . PRO A 1 190 ? -13.398 74.938 59.438 1 56.69 190 PRO A CA 1
ATOM 1529 C C . PRO A 1 190 ? -12.852 76.188 60.094 1 56.69 190 PRO A C 1
ATOM 1531 O O . PRO A 1 190 ? -11.734 76.25 60.594 1 56.69 190 PRO A O 1
ATOM 1534 N N . LYS A 1 191 ? -13.406 77.375 59.719 1 40.44 191 LYS A N 1
ATOM 1535 C CA . LYS A 1 191 ? -13.289 78.438 60.719 1 40.44 191 LYS A CA 1
ATOM 1536 C C . LYS A 1 191 ? -13.922 78.062 62.031 1 40.44 191 LYS A C 1
ATOM 1538 O O . LYS A 1 191 ? -15.031 77.5 62.062 1 40.44 191 LYS A O 1
ATOM 1543 N N . MET B 1 1 ? -8.469 -20.25 -17.156 1 46.22 1 MET B N 1
ATOM 1544 C CA . MET B 1 1 ? -7.105 -19.844 -17.5 1 46.22 1 MET B CA 1
ATOM 1545 C C . MET B 1 1 ? -6.152 -21.031 -17.453 1 46.22 1 MET B C 1
ATOM 1547 O O . MET B 1 1 ? -5.234 -21.125 -18.266 1 46.22 1 MET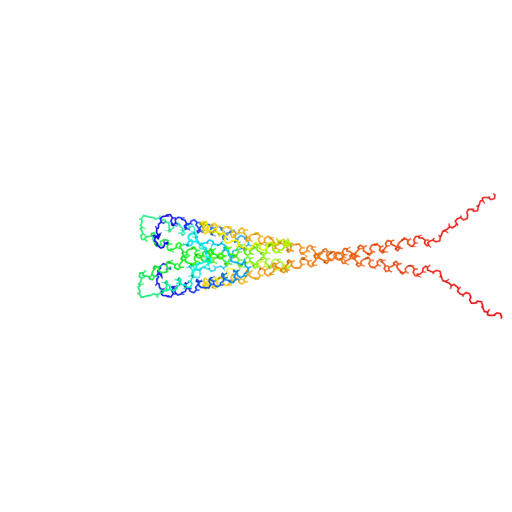 B O 1
ATOM 1551 N N . ALA B 1 2 ? -6.395 -21.969 -16.531 1 52.47 2 ALA B N 1
ATOM 1552 C CA . ALA B 1 2 ? -5.555 -23.172 -16.562 1 52.47 2 ALA B CA 1
ATOM 1553 C C . ALA B 1 2 ? -5.512 -23.766 -17.969 1 52.47 2 ALA B C 1
ATOM 1555 O O . ALA B 1 2 ? -4.527 -24.391 -18.359 1 52.47 2 ALA B O 1
ATOM 1556 N N . HIS B 1 3 ? -6.57 -23.344 -18.828 1 59.53 3 HIS B N 1
ATOM 1557 C CA . HIS B 1 3 ? -6.57 -23.891 -20.172 1 59.53 3 HIS B CA 1
ATOM 1558 C C . HIS B 1 3 ? -5.539 -23.188 -21.047 1 59.53 3 HIS B C 1
ATOM 1560 O O . HIS B 1 3 ? -5.137 -23.719 -22.094 1 59.53 3 HIS B O 1
ATOM 1566 N N . LEU B 1 4 ? -4.969 -22.141 -20.406 1 72.44 4 LEU B N 1
ATOM 1567 C CA . LEU B 1 4 ? -4.031 -21.359 -21.219 1 72.44 4 LEU B CA 1
ATOM 1568 C C . LEU B 1 4 ? -2.6 -21.547 -20.734 1 72.44 4 LEU B C 1
ATOM 1570 O O . LEU B 1 4 ? -1.686 -20.859 -21.188 1 72.44 4 LEU B O 1
ATOM 1574 N N . LEU B 1 5 ? -2.445 -22.625 -20.078 1 84.81 5 LEU B N 1
ATOM 1575 C CA . LEU B 1 5 ? -1.111 -22.875 -19.531 1 84.81 5 LEU B CA 1
ATOM 1576 C C . LEU B 1 5 ? -0.119 -23.156 -20.656 1 84.81 5 LEU B C 1
ATOM 1578 O O . LEU B 1 5 ? -0.406 -23.938 -21.562 1 84.81 5 LEU B O 1
ATOM 1582 N N . GLY B 1 6 ? 0.863 -22.406 -20.656 1 88.81 6 GLY B N 1
ATOM 1583 C CA . GLY B 1 6 ? 1.942 -22.625 -21.609 1 88.81 6 GLY B CA 1
ATOM 1584 C C . GLY B 1 6 ? 1.742 -21.891 -22.922 1 88.81 6 GLY B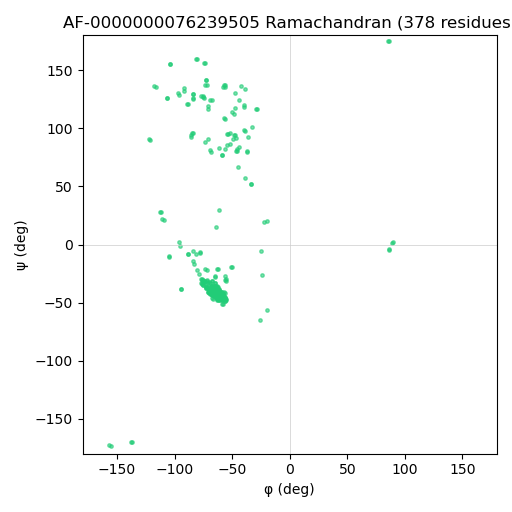 C 1
ATOM 1585 O O . GLY B 1 6 ? 2.561 -22.016 -23.828 1 88.81 6 GLY B O 1
ATOM 1586 N N . GLY B 1 7 ? 0.685 -21.141 -23.031 1 91.69 7 GLY B N 1
ATOM 1587 C CA . GLY B 1 7 ? 0.44 -20.391 -24.266 1 91.69 7 GLY B CA 1
ATOM 1588 C C . GLY B 1 7 ? 1.381 -19.203 -24.438 1 91.69 7 GLY B C 1
ATOM 1589 O O . GLY B 1 7 ? 1.736 -18.547 -23.469 1 91.69 7 GLY B O 1
ATOM 1590 N N . LYS B 1 8 ? 1.767 -19.031 -25.672 1 93.62 8 LYS B N 1
ATOM 1591 C CA . LYS B 1 8 ? 2.752 -18 -25.984 1 93.62 8 LYS B CA 1
ATOM 1592 C C . LYS B 1 8 ? 2.258 -16.625 -25.531 1 93.62 8 LYS B C 1
ATOM 1594 O O . LYS B 1 8 ? 2.988 -15.867 -24.891 1 93.62 8 LYS B O 1
ATOM 1599 N N . ASN B 1 9 ? 1.061 -16.266 -25.906 1 92.69 9 ASN B N 1
ATOM 1600 C CA . ASN B 1 9 ? 0.517 -14.961 -25.562 1 92.69 9 ASN B CA 1
ATOM 1601 C C . ASN B 1 9 ? 0.448 -14.75 -24.062 1 92.69 9 ASN B C 1
ATOM 1603 O O . ASN B 1 9 ? 0.775 -13.672 -23.562 1 92.69 9 ASN B O 1
ATOM 1607 N N . CYS B 1 10 ? 0.064 -15.773 -23.375 1 92.31 10 CYS B N 1
ATOM 1608 C CA . CYS B 1 10 ? -0.043 -15.688 -21.922 1 92.31 10 CYS B CA 1
ATOM 1609 C C . CYS B 1 10 ? 1.331 -15.531 -21.281 1 92.31 10 CYS B C 1
ATOM 1611 O O . CYS B 1 10 ? 1.517 -14.703 -20.391 1 92.31 10 CYS B O 1
ATOM 1613 N N . MET B 1 11 ? 2.221 -16.266 -21.75 1 93.81 11 MET B N 1
ATOM 1614 C CA . MET B 1 11 ? 3.574 -16.219 -21.203 1 93.81 11 MET B CA 1
ATOM 1615 C C . MET B 1 11 ? 4.215 -14.852 -21.438 1 93.81 11 MET B C 1
ATOM 1617 O O . MET B 1 11 ? 4.883 -14.305 -20.562 1 93.81 11 MET B O 1
ATOM 1621 N N . GLU B 1 12 ? 4.035 -14.336 -22.609 1 94.69 12 GLU B N 1
ATOM 1622 C CA . GLU B 1 12 ? 4.59 -13.023 -22.938 1 94.69 12 GLU B CA 1
ATOM 1623 C C . GLU B 1 12 ? 3.943 -11.93 -22.094 1 94.69 12 GLU B C 1
ATOM 1625 O O . GLU B 1 12 ? 4.621 -11 -21.656 1 94.69 12 GLU B O 1
ATOM 1630 N N . SER B 1 13 ? 2.697 -12.016 -21.859 1 94.31 13 SER B N 1
ATOM 1631 C CA . SER B 1 13 ? 1.987 -11.062 -21.016 1 94.31 13 SER B CA 1
ATOM 1632 C C . SER B 1 13 ? 2.492 -11.109 -19.578 1 94.31 13 SER B C 1
ATOM 1634 O O . SER B 1 13 ? 2.719 -10.07 -18.953 1 94.31 13 SER B O 1
ATOM 1636 N N . LEU B 1 14 ? 2.676 -12.281 -19.125 1 95.56 14 LEU B N 1
ATOM 1637 C CA . LEU B 1 14 ? 3.176 -12.453 -17.766 1 95.56 14 LEU B CA 1
ATOM 1638 C C . LEU B 1 14 ? 4.59 -11.898 -17.625 1 95.56 14 LEU B C 1
ATOM 1640 O O . LEU B 1 14 ? 4.918 -11.266 -16.625 1 95.56 14 LEU B O 1
ATOM 1644 N N . SER B 1 15 ? 5.363 -12.195 -18.609 1 96.88 15 SER B N 1
ATOM 1645 C CA . SER B 1 15 ? 6.723 -11.664 -18.609 1 96.88 15 SER B CA 1
ATOM 1646 C C . SER B 1 15 ? 6.727 -10.141 -18.531 1 96.88 15 SER B C 1
ATOM 1648 O O . SER B 1 15 ? 7.504 -9.562 -17.766 1 96.88 15 SER B O 1
ATOM 1650 N N . LYS B 1 16 ? 5.906 -9.5 -19.297 1 97.12 16 LYS B N 1
ATOM 1651 C CA . LYS B 1 16 ? 5.773 -8.047 -19.25 1 97.12 16 LYS B CA 1
ATOM 1652 C C . LYS B 1 16 ? 5.289 -7.582 -17.891 1 97.12 16 LYS B C 1
ATOM 1654 O O . LYS B 1 16 ? 5.785 -6.586 -17.344 1 97.12 16 LYS B O 1
ATOM 1659 N N . ASP B 1 17 ? 4.375 -8.273 -17.359 1 97.56 17 ASP B N 1
ATOM 1660 C CA . ASP B 1 17 ? 3.828 -7.938 -16.047 1 97.56 17 ASP B CA 1
ATOM 1661 C C . ASP B 1 17 ? 4.91 -7.992 -14.977 1 97.56 17 ASP B C 1
ATOM 1663 O O . ASP B 1 17 ? 5 -7.102 -14.133 1 97.56 17 ASP B O 1
ATOM 1667 N N . VAL B 1 18 ? 5.703 -9.031 -14.984 1 98 18 VAL B N 1
ATOM 1668 C CA . VAL B 1 18 ? 6.789 -9.164 -14.016 1 98 18 VAL B CA 1
ATOM 1669 C C . VAL B 1 18 ? 7.773 -8.016 -14.188 1 98 18 VAL B C 1
ATOM 1671 O O . VAL B 1 18 ? 8.234 -7.43 -13.203 1 98 18 VAL B O 1
ATOM 1674 N N . SER B 1 19 ? 8.078 -7.676 -15.383 1 97.81 19 SER B N 1
ATOM 1675 C CA . SER B 1 19 ? 8.984 -6.566 -15.672 1 97.81 19 SER B CA 1
ATOM 1676 C C . SER B 1 19 ? 8.422 -5.246 -15.164 1 97.81 19 SER B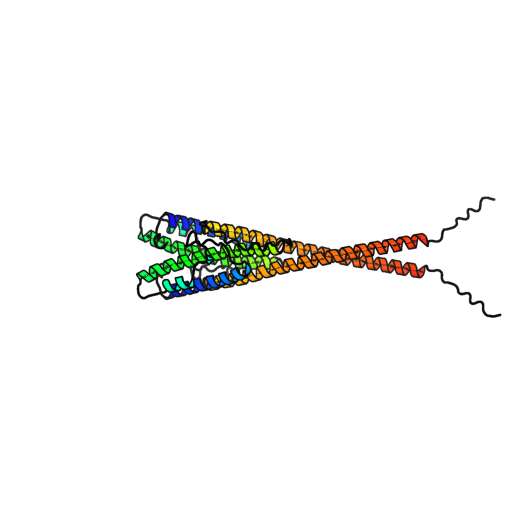 C 1
ATOM 1678 O O . SER B 1 19 ? 9.156 -4.434 -14.586 1 97.81 19 SER B O 1
ATOM 1680 N N . ASP B 1 20 ? 7.18 -5.023 -15.414 1 97.88 20 ASP B N 1
ATOM 1681 C CA . ASP B 1 20 ? 6.52 -3.812 -14.938 1 97.88 20 ASP B CA 1
ATOM 1682 C C . ASP B 1 20 ? 6.551 -3.736 -13.414 1 97.88 20 ASP B C 1
ATOM 1684 O O . ASP B 1 20 ? 6.82 -2.676 -12.844 1 97.88 20 ASP B O 1
ATOM 1688 N N . LEU B 1 21 ? 6.254 -4.824 -12.75 1 98.25 21 LEU B N 1
ATOM 1689 C CA . LEU B 1 21 ? 6.328 -4.879 -11.297 1 98.25 21 LEU B CA 1
ATOM 1690 C C . LEU B 1 21 ? 7.727 -4.527 -10.805 1 98.25 21 LEU B C 1
ATOM 1692 O O . LEU B 1 21 ? 7.887 -3.754 -9.859 1 98.25 21 LEU B O 1
ATOM 1696 N N . GLN B 1 22 ? 8.664 -5.113 -11.516 1 98.06 22 GLN B N 1
ATOM 1697 C CA . GLN B 1 22 ? 10.055 -4.859 -11.156 1 98.06 22 GLN B CA 1
ATOM 1698 C C . GLN B 1 22 ? 10.398 -3.379 -11.297 1 98.06 22 GLN B C 1
ATOM 1700 O O . GLN B 1 22 ? 11.086 -2.811 -10.445 1 98.06 22 GLN B O 1
ATOM 1705 N N . GLU B 1 23 ? 9.977 -2.76 -12.31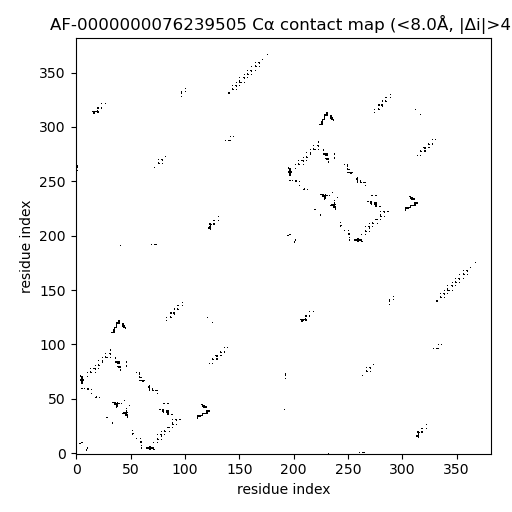2 1 97.94 23 GLU B N 1
ATOM 1706 C CA . GLU B 1 23 ? 10.203 -1.333 -12.523 1 97.94 23 GLU B CA 1
ATOM 1707 C C . GLU B 1 23 ? 9.57 -0.501 -11.414 1 97.94 23 GLU B C 1
ATOM 1709 O O . GLU B 1 23 ? 10.188 0.445 -10.914 1 97.94 23 GLU B O 1
ATOM 1714 N N . THR B 1 24 ? 8.344 -0.816 -11.102 1 98.06 24 THR B N 1
ATOM 1715 C CA . THR B 1 24 ? 7.652 -0.14 -10.008 1 98.06 24 THR B CA 1
ATOM 1716 C C . THR B 1 24 ? 8.422 -0.293 -8.703 1 98.06 24 THR B C 1
ATOM 1718 O O . THR B 1 24 ? 8.617 0.683 -7.973 1 98.06 24 THR B O 1
ATOM 1721 N N . LEU B 1 25 ? 8.867 -1.511 -8.438 1 97.94 25 LEU B N 1
ATOM 1722 C CA . LEU B 1 25 ? 9.641 -1.803 -7.238 1 97.94 25 LEU B CA 1
ATOM 1723 C C . LEU B 1 25 ? 10.906 -0.954 -7.188 1 97.94 25 LEU B C 1
ATOM 1725 O O . LEU B 1 25 ? 11.234 -0.383 -6.145 1 97.94 25 LEU B O 1
ATOM 1729 N N . GLU B 1 26 ? 11.586 -0.832 -8.297 1 96.88 26 GLU B N 1
ATOM 1730 C CA . GLU B 1 26 ? 12.805 -0.029 -8.367 1 96.88 26 GLU B CA 1
ATOM 1731 C C . GLU B 1 26 ? 12.516 1.438 -8.062 1 96.88 26 GLU B C 1
ATOM 1733 O O . GLU B 1 26 ? 13.305 2.105 -7.387 1 96.88 26 GLU B O 1
ATOM 1738 N N . SER B 1 27 ? 11.422 1.921 -8.57 1 96.94 27 SER B N 1
ATOM 1739 C CA . SER B 1 27 ? 11.031 3.301 -8.305 1 96.94 27 SER B CA 1
ATOM 1740 C C . SER B 1 27 ? 10.828 3.545 -6.812 1 96.94 27 SER B C 1
ATOM 1742 O O . SER B 1 27 ? 11.273 4.562 -6.281 1 96.94 27 SER B O 1
ATOM 1744 N N . ILE B 1 28 ? 10.203 2.59 -6.109 1 96.81 28 ILE B N 1
ATOM 1745 C CA . ILE B 1 28 ? 9.945 2.742 -4.684 1 96.81 28 ILE B CA 1
ATOM 1746 C C . ILE B 1 28 ? 11.25 2.59 -3.9 1 96.81 28 ILE B C 1
ATOM 1748 O O . ILE B 1 28 ? 11.492 3.322 -2.938 1 96.81 28 ILE B O 1
ATOM 1752 N N . LEU B 1 29 ? 12.07 1.696 -4.367 1 96.12 29 LEU B N 1
ATOM 1753 C CA . LEU B 1 29 ? 13.32 1.419 -3.678 1 96.12 29 LEU B CA 1
ATOM 1754 C C . LEU B 1 29 ? 14.242 2.637 -3.709 1 96.12 29 LEU B C 1
ATOM 1756 O O . LEU B 1 29 ? 15.062 2.822 -2.809 1 96.12 29 LEU B O 1
ATOM 1760 N N . THR B 1 30 ? 14.125 3.486 -4.707 1 95.19 30 THR B N 1
ATOM 1761 C CA . THR B 1 30 ? 14.914 4.711 -4.777 1 95.19 30 THR B CA 1
ATOM 1762 C C . THR B 1 30 ? 14.586 5.637 -3.609 1 95.19 30 THR B C 1
ATOM 1764 O O . THR B 1 30 ? 15.398 6.48 -3.227 1 95.19 30 THR B O 1
ATOM 1767 N N . LYS B 1 31 ? 13.43 5.441 -3.014 1 91.44 31 LYS B N 1
ATOM 1768 C CA . LYS B 1 31 ? 12.977 6.312 -1.932 1 91.44 31 LYS B CA 1
ATOM 1769 C C . LYS B 1 31 ? 13.352 5.734 -0.569 1 91.44 31 LYS B C 1
ATOM 1771 O O . LYS B 1 31 ? 13.664 6.48 0.363 1 91.44 31 LYS B O 1
ATOM 1776 N N . VAL B 1 32 ? 13.266 4.469 -0.406 1 90.56 32 VAL B N 1
ATOM 1777 C CA . VAL B 1 32 ? 13.391 3.885 0.925 1 90.56 32 VAL B CA 1
ATOM 1778 C C . VAL B 1 32 ? 14.75 3.223 1.078 1 90.56 32 VAL B C 1
ATOM 1780 O O . VAL B 1 32 ? 15.18 2.91 2.193 1 90.56 32 VAL B O 1
ATOM 1783 N N . GLY B 1 33 ? 15.461 3.104 -0.012 1 84.88 33 GLY B N 1
ATOM 1784 C CA . GLY B 1 33 ? 16.766 2.467 0.031 1 84.88 33 GLY B CA 1
ATOM 1785 C C . GLY B 1 33 ? 16.703 0.957 -0.09 1 84.88 33 GLY B C 1
ATOM 1786 O O . GLY B 1 33 ? 15.617 0.385 -0.204 1 84.88 33 GLY B O 1
ATOM 1787 N N . ARG B 1 34 ? 18.016 0.466 -0.151 1 82.44 34 ARG B N 1
ATOM 1788 C CA . ARG B 1 34 ? 18.141 -0.979 -0.305 1 82.44 34 ARG B CA 1
ATOM 1789 C C . ARG B 1 34 ? 18.234 -1.669 1.052 1 82.44 34 ARG B C 1
ATOM 1791 O O . ARG B 1 34 ? 18.703 -1.071 2.025 1 82.44 34 ARG B O 1
ATOM 1798 N N . GLY B 1 35 ? 17.406 -2.834 1.188 1 78.38 35 GLY B N 1
ATOM 1799 C CA . GLY B 1 35 ? 17.359 -3.533 2.461 1 78.38 35 GLY B CA 1
ATOM 1800 C C . GLY B 1 35 ? 16.922 -4.98 2.328 1 78.38 35 GLY B C 1
ATOM 1801 O O . GLY B 1 35 ? 16.828 -5.508 1.216 1 78.38 35 GLY B O 1
ATOM 1802 N N . GLY B 1 36 ? 16.766 -5.418 3.613 1 86.38 36 GLY B N 1
ATOM 1803 C CA . GLY B 1 36 ? 16.484 -6.844 3.686 1 86.38 36 GLY B CA 1
ATOM 1804 C C . GLY B 1 36 ? 15.008 -7.172 3.523 1 86.38 36 GLY B C 1
ATOM 1805 O O . GLY B 1 36 ? 14.211 -6.914 4.426 1 86.38 36 GLY B O 1
ATOM 1806 N N . PHE B 1 37 ? 14.5 -7.516 2.346 1 93 37 PHE B N 1
ATOM 1807 C CA . PHE B 1 37 ? 13.164 -8.016 2.049 1 93 37 PHE B CA 1
ATOM 1808 C C . PHE B 1 37 ? 13.203 -9.5 1.723 1 93 37 PHE B C 1
ATOM 1810 O O . PHE B 1 37 ? 13.961 -9.938 0.849 1 93 37 PHE B O 1
ATOM 1817 N N . VAL B 1 38 ? 12.461 -10.094 2.408 1 94 38 VAL B N 1
ATOM 1818 C CA . VAL B 1 38 ? 12.469 -11.539 2.24 1 94 38 VAL B CA 1
ATOM 1819 C C . VAL B 1 38 ? 11.812 -11.914 0.915 1 94 38 VAL B C 1
ATOM 1821 O O . VAL B 1 38 ? 10.781 -11.336 0.543 1 94 38 VAL B O 1
ATOM 1824 N N . SER B 1 39 ? 12.414 -12.82 0.243 1 94.31 39 SER B N 1
ATOM 1825 C CA . SER B 1 39 ? 11.773 -13.367 -0.948 1 94.31 39 SER B CA 1
ATOM 1826 C C . SER B 1 39 ? 10.789 -14.477 -0.587 1 94.31 39 SER B C 1
ATOM 1828 O O . SER B 1 39 ? 11.125 -15.375 0.184 1 94.31 39 SER B O 1
ATOM 1830 N N . TRP B 1 40 ? 9.633 -14.359 -1.099 1 94 40 TRP B N 1
ATOM 1831 C CA . TRP B 1 40 ? 8.617 -15.383 -0.867 1 94 40 TRP B CA 1
ATOM 1832 C C . TRP B 1 40 ? 8.969 -16.672 -1.613 1 94 40 TRP B C 1
ATOM 1834 O O . TRP B 1 40 ? 8.781 -17.766 -1.087 1 94 40 TRP B O 1
ATOM 1844 N N . LYS B 1 41 ? 9.461 -16.531 -2.867 1 89 41 LYS B N 1
ATOM 1845 C CA . LYS B 1 41 ? 9.742 -17.672 -3.744 1 89 41 LYS B CA 1
ATOM 1846 C C . LYS B 1 41 ? 11.031 -18.375 -3.336 1 89 41 LYS B C 1
ATOM 1848 O O . LYS B 1 41 ? 11.156 -19.594 -3.486 1 89 41 LYS B O 1
ATOM 1853 N N . PHE B 1 42 ? 12.016 -17.562 -2.826 1 91 42 PHE B N 1
ATOM 1854 C CA . PHE B 1 42 ? 13.328 -18.094 -2.496 1 91 42 PHE B CA 1
ATOM 1855 C C . PHE B 1 42 ? 13.656 -17.844 -1.026 1 91 42 PHE B C 1
ATOM 1857 O O . PHE B 1 42 ? 14.305 -16.859 -0.684 1 91 42 PHE B O 1
ATOM 1864 N N . PRO B 1 43 ? 13.273 -18.859 -0.208 1 85.44 43 PRO B N 1
ATOM 1865 C CA . PRO B 1 43 ? 13.492 -18.688 1.23 1 85.44 43 PRO B CA 1
ATOM 1866 C C . PRO B 1 43 ? 14.953 -18.438 1.58 1 85.44 43 PRO B C 1
ATOM 1868 O O . PRO B 1 43 ? 15.852 -19.062 1.023 1 85.44 43 PRO B O 1
ATOM 1871 N N . GLY B 1 44 ? 15.148 -17.5 2.441 1 85.5 44 GLY B N 1
ATOM 1872 C CA . GLY B 1 44 ? 16.484 -17.172 2.902 1 85.5 44 GLY B CA 1
ATOM 1873 C C . GLY B 1 44 ? 17.203 -16.172 2.008 1 85.5 44 GLY B C 1
ATOM 1874 O O . GLY B 1 44 ? 18.312 -15.742 2.311 1 85.5 44 GLY B O 1
ATOM 1875 N N . LYS B 1 45 ? 16.625 -15.812 0.958 1 89.88 45 LYS B N 1
ATOM 1876 C CA . LYS B 1 45 ? 17.219 -14.844 0.045 1 89.88 45 LYS B CA 1
ATOM 1877 C C . LYS B 1 45 ? 16.562 -13.477 0.181 1 89.88 45 LYS B C 1
ATOM 1879 O O . LYS B 1 45 ? 15.398 -13.383 0.593 1 89.88 45 LYS B O 1
ATOM 1884 N N . ASN B 1 46 ? 17.312 -12.57 -0.176 1 93 46 ASN B N 1
ATOM 1885 C CA . ASN B 1 46 ? 16.781 -11.219 -0.264 1 93 46 ASN B CA 1
ATOM 1886 C C . ASN B 1 46 ? 16.078 -10.977 -1.6 1 93 46 ASN B C 1
ATOM 1888 O O . ASN B 1 46 ? 16.656 -11.211 -2.66 1 93 46 ASN B O 1
ATOM 1892 N N . ALA B 1 47 ? 14.828 -10.539 -1.491 1 95 47 ALA B N 1
ATOM 1893 C CA . ALA B 1 47 ? 14.031 -10.336 -2.701 1 95 47 ALA B CA 1
ATOM 1894 C C . ALA B 1 47 ? 14.742 -9.391 -3.668 1 95 47 ALA B C 1
ATOM 1896 O O . ALA B 1 47 ? 14.625 -9.539 -4.887 1 95 47 ALA B O 1
ATOM 1897 N N . ILE B 1 48 ? 15.492 -8.477 -3.129 1 94.81 48 ILE B N 1
ATOM 1898 C CA . ILE B 1 48 ? 16.141 -7.457 -3.949 1 94.81 48 ILE B CA 1
ATOM 1899 C C . ILE B 1 48 ? 17.281 -8.078 -4.746 1 94.81 48 ILE B C 1
ATOM 1901 O O . ILE B 1 48 ? 17.688 -7.531 -5.773 1 94.81 48 ILE B O 1
ATOM 1905 N N . ASP B 1 49 ? 17.766 -9.172 -4.305 1 93.75 49 ASP B N 1
ATOM 1906 C CA . ASP B 1 49 ? 18.953 -9.773 -4.902 1 93.75 49 ASP B CA 1
ATOM 1907 C C . ASP B 1 49 ? 18.578 -10.703 -6.055 1 93.75 49 ASP B C 1
ATOM 1909 O O . ASP B 1 49 ? 19.453 -11.203 -6.766 1 93.75 49 ASP B O 1
ATOM 1913 N N . ILE B 1 50 ? 17.359 -10.945 -6.211 1 94.38 50 ILE B N 1
ATOM 1914 C CA . ILE B 1 50 ? 16.906 -11.836 -7.273 1 94.38 50 ILE B CA 1
ATOM 1915 C C . ILE B 1 50 ? 16.984 -11.117 -8.617 1 94.38 50 ILE B C 1
ATOM 1917 O O . ILE B 1 50 ? 16.453 -10.008 -8.773 1 94.38 50 ILE B O 1
ATOM 1921 N N . ASN B 1 51 ? 17.656 -11.742 -9.594 1 95.75 51 ASN B N 1
ATOM 1922 C CA . ASN B 1 51 ? 17.812 -11.172 -10.93 1 95.75 51 ASN B CA 1
ATOM 1923 C C . ASN B 1 51 ? 16.609 -11.516 -11.812 1 95.75 51 ASN B C 1
ATOM 1925 O O . ASN B 1 51 ? 16.641 -12.516 -12.531 1 95.75 51 ASN B O 1
ATOM 1929 N N . ILE B 1 52 ? 15.664 -10.727 -11.875 1 96.88 52 ILE B N 1
ATOM 1930 C CA . ILE B 1 52 ? 14.398 -10.969 -12.555 1 96.88 52 ILE B CA 1
ATOM 1931 C C . ILE B 1 52 ? 14.625 -11.031 -14.062 1 96.88 52 ILE B C 1
ATOM 1933 O O . ILE B 1 52 ? 14.047 -11.875 -14.75 1 96.88 52 ILE B O 1
ATOM 1937 N N . SER B 1 53 ? 15.422 -10.125 -14.641 1 96.19 53 SER B N 1
ATOM 1938 C CA . SER B 1 53 ? 15.688 -10.109 -16.078 1 96.19 53 SER B CA 1
ATOM 1939 C C . SER B 1 53 ? 16.25 -11.438 -16.562 1 96.19 53 SER B C 1
ATOM 1941 O O . SER B 1 53 ? 15.812 -11.977 -17.578 1 96.19 53 SER B O 1
ATOM 1943 N N . GLU B 1 54 ? 17.203 -11.93 -15.797 1 97.12 54 GLU B N 1
ATOM 1944 C CA . GLU B 1 54 ? 17.797 -13.227 -16.141 1 97.12 54 GLU B CA 1
ATOM 1945 C C . GLU B 1 54 ? 16.766 -14.344 -16.062 1 97.12 54 GLU B C 1
ATOM 1947 O O . GLU B 1 54 ? 16.719 -15.219 -16.922 1 97.12 54 GLU B O 1
ATOM 1952 N N . MET B 1 55 ? 15.945 -14.328 -15.016 1 96.31 55 MET B N 1
ATOM 1953 C CA . MET B 1 55 ? 14.922 -15.352 -14.836 1 96.31 55 MET B CA 1
ATOM 1954 C C . MET B 1 55 ? 13.898 -15.312 -15.969 1 96.31 55 MET B C 1
ATOM 1956 O O . MET B 1 55 ? 13.461 -16.359 -16.453 1 96.31 55 MET B O 1
ATOM 1960 N N . LEU B 1 56 ? 13.516 -14.133 -16.422 1 96.88 56 LEU B N 1
ATOM 1961 C CA . LEU B 1 56 ? 12.555 -13.992 -17.516 1 96.88 56 LEU B CA 1
ATOM 1962 C C . LEU B 1 56 ? 13.117 -14.539 -18.812 1 96.88 56 LEU B C 1
ATOM 1964 O O . LEU B 1 56 ? 12.391 -15.117 -19.625 1 96.88 56 LEU B O 1
ATOM 1968 N N . ASP B 1 57 ? 14.391 -14.422 -19 1 96.5 57 ASP B N 1
ATOM 1969 C CA . ASP B 1 57 ? 15.055 -14.984 -20.172 1 96.5 57 ASP B CA 1
ATOM 1970 C C . ASP B 1 57 ? 15.062 -16.516 -20.125 1 96.5 57 ASP B C 1
ATOM 1972 O O . ASP B 1 57 ? 14.805 -17.172 -21.141 1 96.5 57 ASP B O 1
ATOM 1976 N N . ASP B 1 58 ? 15.297 -17.062 -18.969 1 95.44 58 ASP B N 1
ATOM 1977 C CA . ASP B 1 58 ? 15.383 -18.516 -18.766 1 95.44 58 ASP B CA 1
ATOM 1978 C C . ASP B 1 58 ? 14.031 -19.172 -18.984 1 95.44 58 ASP B C 1
ATOM 1980 O O . ASP B 1 58 ? 13.961 -20.312 -19.453 1 95.44 58 ASP B O 1
ATOM 1984 N N . TYR B 1 59 ? 13.016 -18.422 -18.672 1 94.31 59 TYR B N 1
ATOM 1985 C CA . TYR B 1 59 ? 11.695 -19.047 -18.688 1 94.31 59 TYR B CA 1
ATOM 1986 C C . TYR B 1 59 ? 10.836 -18.469 -19.797 1 94.31 59 TYR B C 1
ATOM 1988 O O . TYR B 1 59 ? 9.609 -18.438 -19.688 1 94.31 59 TYR B O 1
ATOM 1996 N N . SER B 1 60 ? 11.516 -18 -20.859 1 95.25 60 SER B N 1
ATOM 1997 C CA . SER B 1 60 ? 10.812 -17.453 -22.016 1 95.25 60 SER B CA 1
ATOM 1998 C C . SER B 1 60 ? 10.188 -18.562 -22.844 1 95.25 60 SER B C 1
ATOM 2000 O O . SER B 1 60 ? 10.578 -19.734 -22.734 1 95.25 60 SER B O 1
ATOM 2002 N N . TYR B 1 61 ? 9.156 -18.234 -23.594 1 94.38 61 TYR B N 1
ATOM 2003 C CA . TYR B 1 61 ? 8.445 -19.188 -24.438 1 94.38 61 TYR B CA 1
ATOM 2004 C C . TYR B 1 61 ? 9.391 -19.875 -25.422 1 94.38 61 TYR B C 1
ATOM 2006 O O . TYR B 1 61 ? 10.273 -19.234 -25.984 1 94.38 61 TYR B O 1
ATOM 2014 N N . CYS B 1 62 ? 9.203 -21.188 -25.562 1 94.25 62 CYS B N 1
ATOM 2015 C CA . CYS B 1 62 ? 9.977 -21.953 -26.531 1 94.25 62 CYS B CA 1
ATOM 2016 C C . CYS B 1 62 ? 9.094 -22.938 -27.281 1 94.25 62 CYS B C 1
ATOM 2018 O O . CYS B 1 62 ? 7.867 -22.859 -27.203 1 94.25 62 CYS B O 1
ATOM 2020 N N . LYS B 1 63 ? 9.625 -23.859 -28.047 1 93.31 63 LYS B N 1
ATOM 2021 C CA . LYS B 1 63 ? 8.867 -24.781 -28.891 1 93.31 63 LYS B CA 1
ATOM 2022 C C . LYS B 1 63 ? 8.359 -25.984 -28.094 1 93.31 63 LYS B C 1
ATOM 2024 O O . LYS B 1 63 ? 7.434 -26.672 -28.531 1 93.31 63 LYS B O 1
ATOM 2029 N N . ASP B 1 64 ? 8.883 -26.234 -26.938 1 94 64 ASP B N 1
ATOM 2030 C CA . ASP B 1 64 ? 8.539 -27.391 -26.109 1 94 64 ASP B CA 1
ATOM 2031 C C . ASP B 1 64 ? 7.352 -27.078 -25.203 1 94 64 ASP B C 1
ATOM 2033 O O . ASP B 1 64 ? 7.469 -26.266 -24.281 1 94 64 ASP B O 1
ATOM 2037 N N . GLU B 1 65 ? 6.336 -27.797 -25.328 1 91.19 65 GLU B N 1
ATOM 2038 C CA . GLU B 1 65 ? 5.102 -27.531 -24.594 1 91.19 65 GLU B CA 1
ATOM 2039 C C . GLU B 1 65 ? 5.297 -27.766 -23.094 1 91.19 65 GLU B C 1
ATOM 2041 O O . GLU B 1 65 ? 4.805 -26.984 -22.281 1 91.19 65 GLU B O 1
ATOM 2046 N N . GLU B 1 66 ? 5.918 -28.859 -22.766 1 90.94 66 GLU B N 1
ATOM 2047 C CA . GLU B 1 66 ? 6.145 -29.172 -21.344 1 90.94 66 GLU B CA 1
ATOM 2048 C C . GLU B 1 66 ? 6.973 -28.094 -20.672 1 90.94 66 GLU B C 1
ATOM 2050 O O . GLU B 1 66 ? 6.68 -27.688 -19.547 1 90.94 66 GLU B O 1
ATOM 2055 N N . SER B 1 67 ? 7.93 -27.688 -21.391 1 93 67 SER B N 1
ATOM 2056 C CA . SER B 1 67 ? 8.781 -26.625 -20.891 1 93 67 SER B CA 1
ATOM 2057 C C . SER B 1 67 ? 7.992 -25.328 -20.719 1 93 67 SER B C 1
ATOM 2059 O O . SER B 1 67 ? 8.195 -24.594 -19.75 1 93 67 SER B O 1
ATOM 2061 N N . ASN B 1 68 ? 7.129 -25.031 -21.625 1 94.31 68 ASN B N 1
ATOM 2062 C CA . ASN B 1 68 ? 6.309 -23.828 -21.531 1 94.31 68 ASN B CA 1
ATOM 2063 C C . ASN B 1 68 ? 5.344 -23.891 -20.359 1 94.31 68 ASN B C 1
ATOM 2065 O O . ASN B 1 68 ? 5.105 -22.875 -19.688 1 94.31 68 ASN B O 1
ATOM 2069 N N . ASN B 1 69 ? 4.793 -25.078 -20.156 1 92.44 69 ASN B N 1
ATOM 2070 C CA . ASN B 1 69 ? 3.922 -25.25 -19 1 92.44 69 ASN B CA 1
ATOM 2071 C C . ASN B 1 69 ? 4.66 -24.969 -17.688 1 92.44 69 ASN B C 1
ATOM 2073 O O . ASN B 1 69 ? 4.148 -24.266 -16.812 1 92.44 69 ASN B O 1
ATOM 2077 N N . LEU B 1 70 ? 5.844 -25.516 -17.578 1 92.69 70 LEU B N 1
ATOM 2078 C CA . LEU B 1 70 ? 6.668 -25.297 -16.391 1 92.69 70 LEU B CA 1
ATOM 2079 C C . LEU B 1 70 ? 7.031 -23.828 -16.234 1 92.69 70 LEU B C 1
ATOM 2081 O O . LEU B 1 70 ? 6.926 -23.266 -15.141 1 92.69 70 LEU B O 1
ATOM 2085 N N . SER B 1 71 ? 7.461 -23.266 -17.344 1 94 71 SER B N 1
ATOM 2086 C CA . SER B 1 71 ? 7.828 -21.844 -17.328 1 94 71 SER B CA 1
ATOM 2087 C C . SER B 1 71 ? 6.656 -20.969 -16.891 1 94 71 SER B C 1
ATOM 2089 O O . SER B 1 71 ? 6.832 -20 -16.156 1 94 71 SER B O 1
ATOM 2091 N N . HIS B 1 72 ? 5.527 -21.266 -17.359 1 94.12 72 HIS B N 1
ATOM 2092 C CA . HIS B 1 72 ? 4.316 -20.531 -17.016 1 94.12 72 HIS B CA 1
ATOM 2093 C C . HIS B 1 72 ? 4.074 -20.562 -15.5 1 94.12 72 HIS B C 1
ATOM 2095 O O . HIS B 1 72 ? 3.75 -19.547 -14.898 1 94.12 72 HIS B O 1
ATOM 2101 N N . ILE B 1 73 ? 4.223 -21.703 -14.938 1 94.25 73 ILE B N 1
ATOM 2102 C CA . ILE B 1 73 ? 4.027 -21.875 -13.508 1 94.25 73 ILE B CA 1
ATOM 2103 C C . ILE B 1 73 ? 5.07 -21.062 -12.742 1 94.25 73 ILE B C 1
ATOM 2105 O O . ILE B 1 73 ? 4.742 -20.375 -11.766 1 94.25 73 ILE B O 1
ATOM 2109 N N . ILE B 1 74 ? 6.246 -21.156 -13.203 1 94.38 74 ILE B N 1
ATOM 2110 C CA . ILE B 1 74 ? 7.328 -20.406 -12.562 1 94.38 74 ILE B CA 1
ATOM 2111 C C . ILE B 1 74 ? 7.043 -18.906 -12.656 1 94.38 74 ILE B C 1
ATOM 2113 O O . ILE B 1 74 ? 7.301 -18.156 -11.711 1 94.38 74 ILE B O 1
ATOM 2117 N N . MET B 1 75 ? 6.5 -18.438 -13.766 1 94.94 75 MET B N 1
ATOM 2118 C CA . MET B 1 75 ? 6.152 -17.031 -13.945 1 94.94 75 MET B CA 1
ATOM 2119 C C . MET B 1 75 ? 5.09 -16.609 -12.938 1 94.94 75 MET B C 1
ATOM 2121 O O . MET B 1 75 ? 5.137 -15.492 -12.422 1 94.94 75 MET B O 1
ATOM 2125 N N . PHE B 1 76 ? 4.172 -17.516 -12.695 1 95.94 76 PHE B N 1
ATOM 2126 C CA . PHE B 1 76 ? 3.189 -17.219 -11.656 1 95.94 76 PHE B CA 1
ATOM 2127 C C . PHE B 1 76 ? 3.873 -17 -10.312 1 95.94 76 PHE B C 1
ATOM 2129 O O . PHE B 1 76 ? 3.545 -16.062 -9.586 1 95.94 76 PHE B O 1
ATOM 2136 N N . GLU B 1 77 ? 4.758 -17.812 -9.984 1 95.75 77 GLU B N 1
ATOM 2137 C CA . GLU B 1 77 ? 5.488 -17.703 -8.727 1 95.75 77 GLU B CA 1
ATOM 2138 C C . GLU B 1 77 ? 6.285 -16.406 -8.656 1 95.75 77 GLU B C 1
ATOM 2140 O O . GLU B 1 77 ? 6.363 -15.773 -7.602 1 95.75 77 GLU B O 1
ATOM 2145 N N . LEU B 1 78 ? 6.887 -16.062 -9.742 1 96.69 78 LEU B N 1
ATOM 2146 C CA . LEU B 1 78 ? 7.656 -14.828 -9.789 1 96.69 78 LEU B CA 1
ATOM 2147 C C . LEU B 1 78 ? 6.754 -13.617 -9.578 1 96.69 78 LEU B C 1
ATOM 2149 O O . LEU B 1 78 ? 7.121 -12.688 -8.859 1 96.69 78 LEU B O 1
ATOM 2153 N N . VAL B 1 79 ? 5.605 -13.602 -10.234 1 97.88 79 VAL B N 1
ATOM 2154 C CA . VAL B 1 79 ? 4.641 -12.523 -10.047 1 97.88 79 VAL B CA 1
ATOM 2155 C C . VAL B 1 79 ? 4.289 -12.398 -8.57 1 97.88 79 VAL B C 1
ATOM 2157 O O . VAL B 1 79 ? 4.312 -11.297 -8.016 1 97.88 79 VAL B O 1
ATOM 2160 N N . ILE B 1 80 ? 4.012 -13.477 -7.973 1 97.94 80 ILE B N 1
ATOM 2161 C CA . ILE B 1 80 ? 3.629 -13.484 -6.566 1 97.94 80 ILE B CA 1
ATOM 2162 C C . ILE B 1 80 ? 4.789 -12.977 -5.715 1 97.94 80 ILE B C 1
ATOM 2164 O O . ILE B 1 80 ? 4.594 -12.172 -4.801 1 97.94 80 ILE B O 1
ATOM 2168 N N . ASP B 1 81 ? 5.969 -13.438 -5.992 1 97.31 81 ASP B N 1
ATOM 2169 C CA . ASP B 1 81 ? 7.156 -13 -5.266 1 97.31 81 ASP B CA 1
ATOM 2170 C C . ASP B 1 81 ? 7.312 -11.484 -5.34 1 97.31 81 ASP B C 1
ATOM 2172 O O . ASP B 1 81 ? 7.605 -10.836 -4.332 1 97.31 81 ASP B O 1
ATOM 2176 N N . ARG B 1 82 ? 7.184 -10.891 -6.469 1 98.31 82 ARG B N 1
ATOM 2177 C CA . ARG B 1 82 ? 7.332 -9.453 -6.664 1 98.31 82 ARG B CA 1
ATOM 2178 C C . ARG B 1 82 ? 6.207 -8.688 -5.977 1 98.31 82 ARG B C 1
ATOM 2180 O O . ARG B 1 82 ? 6.422 -7.59 -5.453 1 98.31 82 ARG B O 1
ATOM 2187 N N . PHE B 1 83 ? 5.012 -9.281 -6 1 98.81 83 PHE B N 1
ATOM 2188 C CA . PHE B 1 83 ? 3.914 -8.68 -5.254 1 98.81 83 PHE B CA 1
ATOM 2189 C C . PHE B 1 83 ? 4.234 -8.617 -3.768 1 98.81 83 PHE B C 1
ATOM 2191 O O . PHE B 1 83 ? 4 -7.598 -3.115 1 98.81 83 PHE B O 1
ATOM 2198 N N . CYS B 1 84 ? 4.703 -9.727 -3.232 1 98.19 84 CYS B N 1
ATOM 2199 C CA . CYS B 1 84 ? 5.105 -9.758 -1.83 1 98.19 84 CYS B CA 1
ATOM 2200 C C . CYS B 1 84 ? 6.172 -8.711 -1.54 1 98.19 84 CYS B C 1
ATOM 2202 O O . CYS B 1 84 ? 6.086 -7.992 -0.542 1 98.19 84 CYS B O 1
ATOM 2204 N N . PHE B 1 85 ? 7.121 -8.648 -2.383 1 97.75 85 PHE B N 1
ATOM 2205 C CA . PHE B 1 85 ? 8.188 -7.66 -2.264 1 97.75 85 PHE B CA 1
ATOM 2206 C C . PHE B 1 85 ? 7.617 -6.25 -2.303 1 97.75 85 PHE B C 1
ATOM 2208 O O . PHE B 1 85 ? 7.988 -5.402 -1.487 1 97.75 85 PHE B O 1
ATOM 2215 N N . LEU B 1 86 ? 6.715 -5.996 -3.199 1 98.62 86 LEU B N 1
ATOM 2216 C CA . LEU B 1 86 ? 6.082 -4.691 -3.35 1 98.62 86 LEU B CA 1
ATOM 2217 C C . LEU B 1 86 ? 5.387 -4.27 -2.059 1 98.62 86 LEU B C 1
ATOM 2219 O O . LEU B 1 86 ? 5.539 -3.133 -1.607 1 98.62 86 LEU B O 1
ATOM 2223 N N . LEU B 1 87 ? 4.652 -5.188 -1.474 1 98.5 87 LEU B N 1
ATOM 2224 C CA . LEU B 1 87 ? 3.967 -4.859 -0.228 1 98.5 87 LEU B CA 1
ATOM 2225 C C . LEU B 1 87 ? 4.969 -4.559 0.88 1 98.5 87 LEU B C 1
ATOM 2227 O O . LEU B 1 87 ? 4.766 -3.637 1.676 1 98.5 87 LEU B O 1
ATOM 2231 N N . GLN B 1 88 ? 6.023 -5.34 0.927 1 97 88 GLN B N 1
ATOM 2232 C CA . GLN B 1 88 ? 7.039 -5.125 1.95 1 97 88 GLN B CA 1
ATOM 2233 C C . GLN B 1 88 ? 7.699 -3.758 1.792 1 97 88 GLN B C 1
ATOM 2235 O O . GLN B 1 88 ? 7.848 -3.018 2.766 1 97 88 GLN B O 1
ATOM 2240 N N . VAL B 1 89 ? 8.102 -3.42 0.607 1 97.44 89 VAL B N 1
ATOM 2241 C CA . VAL B 1 89 ? 8.805 -2.164 0.367 1 97.44 89 VAL B CA 1
ATOM 2242 C C . VAL B 1 89 ? 7.859 -0.988 0.608 1 97.44 89 VAL B C 1
ATOM 2244 O O . VAL B 1 89 ? 8.273 0.045 1.144 1 97.44 89 VAL B O 1
ATOM 2247 N N . THR B 1 90 ? 6.629 -1.063 0.223 1 98.25 90 THR B N 1
ATOM 2248 C CA . THR B 1 90 ? 5.641 -0.017 0.457 1 98.25 90 THR B CA 1
ATOM 2249 C C . THR B 1 90 ? 5.43 0.204 1.952 1 98.25 90 THR B C 1
ATOM 2251 O O . THR B 1 90 ? 5.324 1.345 2.408 1 98.25 90 THR B O 1
ATOM 2254 N N . SER B 1 91 ? 5.363 -0.912 2.713 1 97.25 91 SER B N 1
ATOM 2255 C CA . SER B 1 91 ? 5.246 -0.803 4.164 1 97.25 91 SER B CA 1
ATOM 2256 C C . SER B 1 91 ? 6.414 -0.02 4.754 1 97.25 91 SER B C 1
ATOM 2258 O O . SER B 1 91 ? 6.223 0.819 5.637 1 97.25 91 SER B O 1
ATOM 2260 N N . ARG B 1 92 ? 7.535 -0.312 4.27 1 95.88 92 ARG B N 1
ATOM 2261 C CA . ARG B 1 92 ? 8.703 0.435 4.719 1 95.88 92 ARG B CA 1
ATOM 2262 C C . ARG B 1 92 ? 8.609 1.903 4.32 1 95.88 92 ARG B C 1
ATOM 2264 O O . ARG B 1 92 ? 8.992 2.787 5.086 1 95.88 92 ARG B O 1
ATOM 2271 N N . LEU B 1 93 ? 8.156 2.168 3.121 1 96.88 93 LEU B N 1
ATOM 2272 C CA . LEU B 1 93 ? 7.969 3.537 2.652 1 96.88 93 LEU B CA 1
ATOM 2273 C C . LEU B 1 93 ? 7.047 4.312 3.586 1 96.88 93 LEU B C 1
ATOM 2275 O O . LEU B 1 93 ? 7.324 5.469 3.916 1 96.88 93 LEU B O 1
ATOM 2279 N N . PHE B 1 94 ? 5.984 3.656 4.039 1 96.88 94 PHE B N 1
ATOM 2280 C CA . PHE B 1 94 ? 5.078 4.297 4.984 1 96.88 94 PHE B CA 1
ATOM 2281 C C . PHE B 1 94 ? 5.828 4.738 6.234 1 96.88 94 PHE B C 1
ATOM 2283 O O . PHE B 1 94 ? 5.695 5.883 6.672 1 96.88 94 PHE B O 1
ATOM 2290 N N . ASP B 1 95 ? 6.637 3.885 6.73 1 94.81 95 ASP B N 1
ATOM 2291 C CA . ASP B 1 95 ? 7.414 4.188 7.93 1 94.81 95 ASP B CA 1
ATOM 2292 C C . ASP B 1 95 ? 8.375 5.352 7.676 1 94.81 95 ASP B C 1
ATOM 2294 O O . ASP B 1 95 ? 8.516 6.238 8.523 1 94.81 95 ASP B O 1
ATOM 2298 N N . HIS B 1 96 ? 8.945 5.277 6.539 1 93.44 96 HIS B N 1
ATOM 2299 C CA . HIS B 1 96 ? 9.922 6.293 6.168 1 93.44 96 HIS B CA 1
ATOM 2300 C C . HIS B 1 96 ? 9.281 7.676 6.09 1 93.44 96 HIS B C 1
ATOM 2302 O O . HIS B 1 96 ? 9.805 8.641 6.652 1 93.44 96 HIS B O 1
ATOM 2308 N N . VAL B 1 97 ? 8.188 7.758 5.512 1 94.62 97 VAL B N 1
ATOM 2309 C CA . VAL B 1 97 ? 7.488 9.023 5.305 1 94.62 97 VAL B CA 1
ATOM 2310 C C . VAL B 1 97 ? 6.984 9.562 6.641 1 94.62 97 VAL B C 1
ATOM 2312 O O . VAL B 1 97 ? 7.098 10.758 6.918 1 94.62 97 VAL B O 1
ATOM 2315 N N . MET B 1 98 ? 6.449 8.742 7.461 1 94 98 MET B N 1
ATOM 2316 C CA . MET B 1 98 ? 5.898 9.148 8.75 1 94 98 MET B CA 1
ATOM 2317 C C . MET B 1 98 ? 7.004 9.594 9.703 1 94 98 MET B C 1
ATOM 2319 O O . MET B 1 98 ? 6.816 10.523 10.484 1 94 98 MET B O 1
ATOM 2323 N N . ASN B 1 99 ? 8.086 8.984 9.672 1 89.56 99 ASN B N 1
ATOM 2324 C CA . ASN B 1 99 ? 9.188 9.297 10.578 1 89.56 99 ASN B CA 1
ATOM 2325 C C . ASN B 1 99 ? 9.898 10.586 10.172 1 89.56 99 ASN B C 1
ATOM 2327 O O . ASN B 1 99 ? 10.523 11.242 11 1 89.56 99 ASN B O 1
ATOM 2331 N N . ASP B 1 100 ? 9.953 10.93 8.969 1 77.5 100 ASP B N 1
ATOM 2332 C CA . ASP B 1 100 ? 10.477 12.219 8.531 1 77.5 100 ASP B CA 1
ATOM 2333 C C . ASP B 1 100 ? 9.734 13.367 9.211 1 77.5 100 ASP B C 1
ATOM 2335 O O . ASP B 1 100 ? 10.297 14.445 9.422 1 77.5 100 ASP B O 1
ATOM 2339 N N . ALA B 1 101 ? 8.508 13.227 9.617 1 61.69 101 ALA B N 1
ATOM 2340 C CA . ALA B 1 101 ? 7.699 14.234 10.297 1 61.69 101 ALA B CA 1
ATOM 2341 C C . ALA B 1 101 ? 8.195 14.453 11.727 1 61.69 101 ALA B C 1
ATOM 2343 O O . ALA B 1 101 ? 8.023 15.539 12.289 1 61.69 101 ALA B O 1
ATOM 2344 N N . ILE B 1 102 ? 8.531 13.391 12.359 1 57.81 102 ILE B N 1
ATOM 2345 C CA . ILE B 1 102 ? 9.062 13.547 13.703 1 57.81 102 ILE B CA 1
ATOM 2346 C C . ILE B 1 102 ? 10.484 14.109 13.633 1 57.81 102 ILE B C 1
ATOM 2348 O O . ILE B 1 102 ? 11.344 13.562 12.945 1 57.81 102 ILE B O 1
ATOM 2352 N N . ASP B 1 103 ? 10.641 15.523 13.617 1 49.78 103 ASP B N 1
ATOM 2353 C CA . ASP B 1 103 ? 11.891 16.281 13.664 1 49.78 103 ASP B CA 1
ATOM 2354 C C . ASP B 1 103 ? 13 15.469 14.328 1 49.78 103 ASP B C 1
ATOM 2356 O O . ASP B 1 103 ? 13.922 16.031 14.922 1 49.78 103 ASP B O 1
ATOM 2360 N N . ASN B 1 104 ? 12.75 14.328 14.859 1 44.69 104 ASN B N 1
ATOM 2361 C CA . ASN B 1 104 ? 13.984 13.938 15.531 1 44.69 104 ASN B CA 1
ATOM 2362 C C . ASN B 1 104 ? 15.188 14.016 14.594 1 44.69 104 ASN B C 1
ATOM 2364 O O . ASN B 1 104 ? 15.18 13.414 13.523 1 44.69 104 ASN B O 1
ATOM 2368 N N . GLN B 1 105 ? 15.945 15.133 14.609 1 38.69 105 GLN B N 1
ATOM 2369 C CA . GLN B 1 105 ? 17.297 15.367 14.094 1 38.69 105 GLN B CA 1
ATOM 2370 C C . GLN B 1 105 ? 18.047 14.055 13.906 1 38.69 105 GLN B C 1
ATOM 2372 O O . GLN B 1 105 ? 19.047 14 13.188 1 38.69 105 GLN B O 1
ATOM 2377 N N . GLU B 1 106 ? 18.109 13.305 15.086 1 38.25 106 GLU B N 1
ATOM 2378 C CA . GLU B 1 106 ? 19.062 12.203 15.102 1 38.25 106 GLU B CA 1
ATOM 2379 C C . GLU B 1 106 ? 18.703 11.141 14.07 1 38.25 106 GLU B C 1
ATOM 2381 O O . GLU B 1 106 ? 18.125 10.109 14.414 1 38.25 106 GLU B O 1
ATOM 2386 N N . SER B 1 107 ? 17.922 11.438 13.227 1 42.62 107 SER B N 1
ATOM 2387 C CA . SER B 1 107 ? 17.766 10.375 12.242 1 42.62 107 SER B CA 1
ATOM 2388 C C . SER B 1 107 ? 19.109 9.812 11.812 1 42.62 107 SER B C 1
ATOM 2390 O O . SER B 1 107 ? 19.875 10.492 11.125 1 42.62 107 SER B O 1
ATOM 2392 N N . ASN B 1 108 ? 19.781 9.148 12.797 1 35.81 108 ASN B N 1
ATOM 2393 C CA . ASN B 1 108 ? 20.859 8.281 12.344 1 35.81 108 ASN B CA 1
ATOM 2394 C C . ASN B 1 108 ? 20.547 7.656 10.984 1 35.81 108 ASN B C 1
ATOM 2396 O O . ASN B 1 108 ? 19.453 7.156 10.766 1 35.81 108 ASN B O 1
ATOM 2400 N N . ASN B 1 109 ? 21.141 8.234 10.031 1 39.16 109 ASN B N 1
ATOM 2401 C CA . ASN B 1 109 ? 21.469 7.48 8.828 1 39.16 109 ASN B CA 1
ATOM 2402 C C . ASN B 1 109 ? 21.531 5.98 9.109 1 39.16 109 ASN B C 1
ATOM 2404 O O . ASN B 1 109 ? 22.625 5.402 9.156 1 39.16 109 ASN B O 1
ATOM 2408 N N . LYS B 1 110 ? 20.953 5.492 10.172 1 40.38 110 LYS B N 1
ATOM 2409 C CA . LYS B 1 110 ? 21.219 4.059 10.219 1 40.38 110 LYS B CA 1
ATOM 2410 C C . LYS B 1 110 ? 20.922 3.398 8.875 1 40.38 110 LYS B C 1
ATOM 2412 O O . LYS B 1 110 ? 19.781 3.463 8.391 1 40.38 110 LYS B O 1
ATOM 2417 N N . ARG B 1 111 ? 21.891 3.338 8.062 1 41.66 111 ARG B N 1
ATOM 2418 C CA . ARG B 1 111 ? 21.938 2.531 6.844 1 41.66 111 ARG B CA 1
ATOM 2419 C C . ARG B 1 111 ? 21.094 1.271 6.98 1 41.66 111 ARG B C 1
ATOM 2421 O O . ARG B 1 111 ? 21.188 0.562 7.984 1 41.66 111 ARG B O 1
ATOM 2428 N N . PRO B 1 112 ? 20.031 1.032 6.219 1 45.81 112 PRO B N 1
ATOM 2429 C CA . PRO B 1 112 ? 19.375 -0.272 6.262 1 45.81 112 PRO B CA 1
ATOM 2430 C C . PRO B 1 112 ? 20.359 -1.432 6.414 1 45.81 112 PRO B C 1
ATOM 2432 O O . PRO B 1 112 ? 21.297 -1.551 5.629 1 45.81 112 PRO B O 1
ATOM 2435 N N . GLN B 1 113 ? 20.812 -1.692 7.637 1 41.75 113 GLN B N 1
ATOM 2436 C CA . GLN B 1 113 ? 21.641 -2.873 7.82 1 41.75 113 GLN B CA 1
ATOM 2437 C C . GLN B 1 113 ? 21.125 -4.047 6.996 1 41.75 113 GLN B C 1
ATOM 2439 O O . GLN B 1 113 ? 19.922 -4.203 6.812 1 41.75 113 GLN B O 1
ATOM 2444 N N . SER B 1 114 ? 21.969 -4.508 6.133 1 46.53 114 SER B N 1
ATOM 2445 C CA . SER B 1 114 ? 21.812 -5.785 5.445 1 46.53 114 SER B CA 1
ATOM 2446 C C . SER B 1 114 ? 21.141 -6.82 6.344 1 46.53 114 SER B C 1
ATOM 2448 O O . SER B 1 114 ? 21.781 -7.355 7.258 1 46.53 114 SER B O 1
ATOM 2450 N N . GLN B 1 115 ? 20 -6.512 6.945 1 51.34 115 GLN B N 1
ATOM 2451 C CA . GLN B 1 115 ? 19.547 -7.59 7.812 1 51.34 115 GLN B CA 1
ATOM 2452 C C . GLN B 1 115 ? 19.391 -8.898 7.031 1 51.34 115 GLN B C 1
ATOM 2454 O O . GLN B 1 115 ? 18.938 -8.891 5.891 1 51.34 115 GLN B O 1
ATOM 2459 N N . THR B 1 116 ? 20.328 -9.773 7.352 1 52.25 116 THR B N 1
ATOM 2460 C CA . THR B 1 116 ? 20.188 -11.148 6.891 1 52.25 116 THR B CA 1
ATOM 2461 C C . THR B 1 116 ? 18.734 -11.609 6.977 1 52.25 116 THR B C 1
ATOM 2463 O O . THR B 1 116 ? 18.109 -11.508 8.039 1 52.25 116 THR B O 1
ATOM 2466 N N . VAL B 1 117 ? 18.094 -11.57 5.973 1 58.66 117 VAL B N 1
ATOM 2467 C CA . VAL B 1 117 ? 16.703 -12.008 5.914 1 58.66 117 VAL B CA 1
ATOM 2468 C C . VAL B 1 117 ? 16.641 -13.531 6.074 1 58.66 117 VAL B C 1
ATOM 2470 O O . VAL B 1 117 ? 17.188 -14.266 5.246 1 58.66 117 VAL B O 1
ATOM 2473 N N . THR B 1 118 ? 16.703 -14.125 7.312 1 59.12 118 THR B N 1
ATOM 2474 C CA . THR B 1 118 ? 16.594 -15.57 7.477 1 59.12 118 THR B CA 1
ATOM 2475 C C . THR B 1 118 ? 15.133 -16 7.512 1 59.12 118 THR B C 1
ATOM 2477 O O . THR B 1 118 ? 14.836 -17.203 7.5 1 59.12 118 THR B O 1
ATOM 2480 N N . ALA B 1 119 ? 14.234 -15.016 7.5 1 65.31 119 ALA B N 1
ATOM 2481 C CA . ALA B 1 119 ? 12.875 -15.438 7.848 1 65.31 119 ALA B CA 1
ATOM 2482 C C . ALA B 1 119 ? 12.047 -15.695 6.598 1 65.31 119 ALA B C 1
ATOM 2484 O O . ALA B 1 119 ? 12.375 -15.219 5.512 1 65.31 119 ALA B O 1
ATOM 2485 N N . THR B 1 120 ? 11.406 -16.875 6.598 1 76.38 120 THR B N 1
ATOM 2486 C CA . THR B 1 120 ? 10.352 -17.141 5.621 1 76.38 120 THR B CA 1
ATOM 2487 C C . THR B 1 120 ? 9.062 -16.438 6.016 1 76.38 120 THR B C 1
ATOM 2489 O O . THR B 1 120 ? 8.688 -16.422 7.191 1 76.38 120 THR B O 1
ATOM 2492 N N . MET B 1 121 ? 8.555 -15.695 5.035 1 86.25 121 MET B N 1
ATOM 2493 C CA . MET B 1 121 ? 7.289 -15.008 5.309 1 86.25 121 MET B CA 1
ATOM 2494 C C . MET B 1 121 ? 6.191 -15.5 4.371 1 86.25 121 MET B C 1
ATOM 2496 O O . MET B 1 121 ? 6.441 -15.734 3.188 1 86.25 121 MET B O 1
ATOM 2500 N N . SER B 1 122 ? 5.035 -15.727 4.957 1 93.94 122 SER B N 1
ATOM 2501 C CA . SER B 1 122 ? 3.873 -16.094 4.16 1 93.94 122 SER B CA 1
ATOM 2502 C C . SER B 1 122 ? 3.209 -14.867 3.545 1 93.94 122 SER B C 1
ATOM 2504 O O . SER B 1 122 ? 3.426 -13.75 4.004 1 93.94 122 SER B O 1
ATOM 2506 N N . ILE B 1 123 ? 2.473 -15.086 2.545 1 97.38 123 ILE B N 1
ATOM 2507 C CA . ILE B 1 123 ? 1.713 -14.031 1.89 1 97.38 123 ILE B CA 1
ATOM 2508 C C . ILE B 1 123 ? 0.75 -13.391 2.889 1 97.38 123 ILE B C 1
ATOM 2510 O O . ILE B 1 123 ? 0.61 -12.164 2.93 1 97.38 123 ILE B O 1
ATOM 2514 N N . GLY B 1 124 ? 0.115 -14.266 3.678 1 96.88 124 GLY B N 1
ATOM 2515 C CA . GLY B 1 124 ? -0.818 -13.773 4.68 1 96.88 124 GLY B CA 1
ATOM 2516 C C . GLY B 1 124 ? -0.179 -12.82 5.672 1 96.88 124 GLY B C 1
ATOM 2517 O O . GLY B 1 124 ? -0.733 -11.758 5.969 1 96.88 124 GLY B O 1
ATOM 2518 N N . LEU B 1 125 ? 0.909 -13.18 6.176 1 96.19 125 LEU B N 1
ATOM 2519 C CA . LEU B 1 125 ? 1.61 -12.336 7.133 1 96.19 125 LEU B CA 1
ATOM 2520 C C . LEU B 1 125 ? 2.018 -11.016 6.492 1 96.19 125 LEU B C 1
ATOM 2522 O O . LEU B 1 125 ? 1.861 -9.953 7.098 1 96.19 125 LEU B O 1
ATOM 2526 N N . ILE B 1 126 ? 2.5 -11.039 5.305 1 97.5 126 ILE B N 1
ATOM 2527 C CA . ILE B 1 126 ? 2.924 -9.844 4.582 1 97.5 126 ILE B CA 1
ATOM 2528 C C . ILE B 1 126 ? 1.731 -8.906 4.387 1 97.5 126 ILE B C 1
ATOM 2530 O O . ILE B 1 126 ? 1.843 -7.699 4.602 1 97.5 126 ILE B O 1
ATOM 2534 N N . SER B 1 127 ? 0.604 -9.477 3.969 1 97.94 127 SER B N 1
ATOM 2535 C CA . SER B 1 127 ? -0.591 -8.672 3.725 1 97.94 127 SER B CA 1
ATOM 2536 C C . SER B 1 127 ? -1.092 -8.023 5.008 1 97.94 127 SER B C 1
ATOM 2538 O O . SER B 1 127 ? -1.502 -6.855 5 1 97.94 127 SER B O 1
ATOM 2540 N N . LYS B 1 128 ? -1.035 -8.773 6.082 1 97.38 128 LYS B N 1
ATOM 2541 C CA . LYS B 1 128 ? -1.483 -8.242 7.363 1 97.38 128 LYS B CA 1
ATOM 2542 C C . LYS B 1 128 ? -0.569 -7.121 7.844 1 97.38 128 LYS B C 1
ATOM 2544 O O . LYS B 1 128 ? -1.042 -6.102 8.352 1 97.38 128 LYS B O 1
ATOM 2549 N N . LYS B 1 129 ? 0.668 -7.336 7.699 1 97.38 129 LYS B N 1
ATOM 2550 C CA . LYS B 1 129 ? 1.619 -6.289 8.07 1 97.38 129 LYS B CA 1
ATOM 2551 C C . LYS B 1 129 ? 1.437 -5.047 7.203 1 97.38 129 LYS B C 1
ATOM 2553 O O . LYS B 1 129 ? 1.477 -3.922 7.707 1 97.38 129 LYS B O 1
ATOM 2558 N N . PHE B 1 130 ? 1.276 -5.277 5.992 1 98.38 130 PHE B N 1
ATOM 2559 C CA . PHE B 1 130 ? 1.014 -4.176 5.07 1 98.38 130 PHE B CA 1
ATOM 2560 C C . PHE B 1 130 ? -0.208 -3.381 5.512 1 98.38 130 PHE B C 1
ATOM 2562 O O . PHE B 1 130 ? -0.17 -2.148 5.555 1 98.38 130 PHE B O 1
ATOM 2569 N N . TRP B 1 131 ? -1.258 -4.125 5.809 1 98.5 131 TRP B N 1
ATOM 2570 C CA . TRP B 1 131 ? -2.482 -3.455 6.23 1 98.5 131 TRP B CA 1
ATOM 2571 C C . TRP B 1 131 ? -2.258 -2.674 7.523 1 98.5 131 TRP B C 1
ATOM 2573 O O . TRP B 1 131 ? -2.762 -1.559 7.676 1 98.5 131 TRP B O 1
ATOM 2583 N N . SER B 1 132 ? -1.531 -3.227 8.398 1 98.25 132 SER B N 1
ATOM 2584 C CA . SER B 1 132 ? -1.223 -2.555 9.656 1 98.25 132 SER B CA 1
ATOM 2585 C C . SER B 1 132 ? -0.472 -1.249 9.414 1 98.25 132 SER B C 1
ATOM 2587 O O . SER B 1 132 ? -0.829 -0.21 9.977 1 98.25 132 SER B O 1
ATOM 2589 N N . LYS B 1 133 ? 0.504 -1.298 8.562 1 98.06 133 LYS B N 1
ATOM 2590 C CA . LYS B 1 133 ? 1.299 -0.112 8.258 1 98.06 133 LYS B CA 1
ATOM 2591 C C . LYS B 1 133 ? 0.474 0.923 7.496 1 98.06 133 LYS B C 1
ATOM 2593 O O . LYS B 1 133 ? 0.571 2.121 7.766 1 98.06 133 LYS B O 1
ATOM 2598 N N . LEU B 1 134 ? -0.292 0.485 6.578 1 98.5 134 LEU B N 1
ATOM 2599 C CA . LEU B 1 134 ? -1.173 1.37 5.82 1 98.5 134 LEU B CA 1
ATOM 2600 C C . LEU B 1 134 ? -2.156 2.076 6.746 1 98.5 134 LEU B C 1
ATOM 2602 O O . LEU B 1 134 ? -2.402 3.275 6.598 1 98.5 134 LEU B O 1
ATOM 2606 N N . SER B 1 135 ? -2.699 1.344 7.703 1 97.88 135 SER B N 1
ATOM 2607 C CA . SER B 1 135 ? -3.65 1.909 8.656 1 97.88 135 SER B CA 1
ATOM 2608 C C . SER B 1 135 ? -3 2.992 9.508 1 97.88 135 SER B C 1
ATOM 2610 O O . SER B 1 135 ? -3.596 4.043 9.75 1 97.88 135 SER B O 1
ATOM 2612 N N . GLN B 1 136 ? -1.818 2.74 9.906 1 97.81 136 GLN B N 1
ATOM 2613 C CA . GLN B 1 136 ? -1.072 3.738 10.664 1 97.81 136 GLN B CA 1
ATOM 2614 C C . GLN B 1 136 ? -0.832 4.996 9.836 1 97.81 136 GLN B C 1
ATOM 2616 O O . GLN B 1 136 ? -0.983 6.113 10.336 1 97.81 136 GLN B O 1
ATOM 2621 N N . PHE B 1 137 ? -0.456 4.785 8.688 1 97.62 137 PHE B N 1
ATOM 2622 C CA . PHE B 1 137 ? -0.152 5.891 7.789 1 97.62 137 PHE B CA 1
ATOM 2623 C C . PHE B 1 137 ? -1.396 6.734 7.527 1 97.62 137 PHE B C 1
ATOM 2625 O O . PHE B 1 137 ? -1.337 7.965 7.566 1 97.62 137 PHE B O 1
ATOM 2632 N N . GLN B 1 138 ? -2.459 6.035 7.25 1 96.62 138 GLN B N 1
ATOM 2633 C CA . GLN B 1 138 ? -3.732 6.711 7.027 1 96.62 138 GLN B CA 1
ATOM 2634 C C . GLN B 1 138 ? -4.152 7.512 8.258 1 96.62 138 GLN B C 1
ATOM 2636 O O . GLN B 1 138 ? -4.625 8.648 8.133 1 96.62 138 GLN B O 1
ATOM 2641 N N . TYR B 1 139 ? -3.971 6.914 9.398 1 95.94 139 TYR B N 1
ATOM 2642 C CA . TYR B 1 139 ? -4.32 7.59 10.641 1 95.94 139 TYR B CA 1
ATOM 2643 C C . TYR B 1 139 ? -3.449 8.82 10.859 1 95.94 139 TYR B C 1
ATOM 2645 O O . TYR B 1 139 ? -3.945 9.875 11.25 1 95.94 139 TYR B O 1
ATOM 2653 N N . SER B 1 140 ? -2.211 8.68 10.609 1 96.69 140 SER B N 1
ATOM 2654 C CA . SER B 1 140 ? -1.286 9.805 10.727 1 96.69 140 SER B CA 1
ATOM 2655 C C . SER B 1 140 ? -1.677 10.938 9.789 1 96.69 140 SER B C 1
ATOM 2657 O O . SER B 1 140 ? -1.637 12.109 10.18 1 96.69 140 SER B O 1
ATOM 2659 N N . TYR B 1 141 ? -2.008 10.617 8.656 1 97.06 141 TYR B N 1
ATOM 2660 C CA . TYR B 1 141 ? -2.424 11.609 7.672 1 97.06 141 TYR B CA 1
ATOM 2661 C C . TYR B 1 141 ? -3.645 12.383 8.156 1 97.06 141 TYR B C 1
ATOM 2663 O O . TYR B 1 141 ? -3.668 13.609 8.109 1 97.06 141 TYR B O 1
ATOM 2671 N N . LYS B 1 142 ? -4.605 11.672 8.641 1 95.88 142 LYS B N 1
ATOM 2672 C CA . LYS B 1 142 ? -5.832 12.289 9.133 1 95.88 142 LYS B CA 1
ATOM 2673 C C . LYS B 1 142 ? -5.555 13.195 10.328 1 95.88 142 LYS B C 1
ATOM 2675 O O . LYS B 1 142 ? -6.137 14.273 10.453 1 95.88 142 LYS B O 1
ATOM 2680 N N . ASN B 1 143 ? -4.684 12.727 11.125 1 95.94 143 ASN B N 1
ATOM 2681 C CA . ASN B 1 143 ? -4.301 13.523 12.281 1 95.94 143 ASN B CA 1
ATOM 2682 C C . ASN B 1 143 ? -3.625 14.828 11.867 1 95.94 143 ASN B C 1
ATOM 2684 O O . ASN B 1 143 ? -3.865 15.875 12.469 1 95.94 143 ASN B O 1
ATOM 2688 N N . LEU B 1 144 ? -2.82 14.703 10.898 1 95.38 144 LEU B N 1
ATOM 2689 C CA . LEU B 1 144 ? -2.158 15.898 10.375 1 95.38 144 LEU B CA 1
ATOM 2690 C C . LEU B 1 144 ? -3.178 16.891 9.82 1 95.38 144 LEU B C 1
ATOM 2692 O O . LEU B 1 144 ? -3.078 18.094 10.055 1 95.38 144 LEU B O 1
ATOM 2696 N N . LEU B 1 145 ? -4.098 16.375 9.156 1 95.31 145 LEU B N 1
ATOM 2697 C CA . LEU B 1 145 ? -5.152 17.219 8.586 1 95.31 145 LEU B CA 1
ATOM 2698 C C . LEU B 1 145 ? -5.938 17.922 9.688 1 95.31 145 LEU B C 1
ATOM 2700 O O . LEU B 1 145 ? -6.234 19.109 9.586 1 95.31 145 LEU B O 1
ATOM 2704 N N . GLN B 1 146 ? -6.215 17.188 10.695 1 95.5 146 GLN B N 1
ATOM 2705 C CA . GLN B 1 146 ? -6.949 17.75 11.82 1 95.5 146 GLN B CA 1
ATOM 2706 C C . GLN B 1 146 ? -6.137 18.844 12.516 1 95.5 146 GLN B C 1
ATOM 2708 O O . GLN B 1 146 ? -6.66 19.906 12.836 1 95.5 146 GLN B O 1
ATOM 2713 N N . LYS B 1 147 ? -4.926 18.594 12.734 1 95.81 147 LYS B N 1
ATOM 2714 C CA . LYS B 1 147 ? -4.043 19.562 13.367 1 95.81 147 LYS B CA 1
ATOM 2715 C C . LYS B 1 147 ? -3.92 20.828 12.516 1 95.81 147 LYS B C 1
ATOM 2717 O O . LYS B 1 147 ? -3.896 21.938 13.047 1 95.81 147 LYS B O 1
ATOM 2722 N N . LEU B 1 148 ? -3.814 20.688 11.305 1 94.75 148 LEU B N 1
ATOM 2723 C CA . LEU B 1 148 ? -3.715 21.812 10.391 1 94.75 148 LEU B CA 1
ATOM 2724 C C . LEU B 1 148 ? -4.965 22.688 10.477 1 94.75 148 LEU B C 1
ATOM 2726 O O . LEU B 1 148 ? -4.871 23.922 10.492 1 94.75 148 LEU B O 1
ATOM 2730 N N . ARG B 1 149 ? -6.078 22.031 10.539 1 93.81 149 ARG B N 1
ATOM 2731 C CA . ARG B 1 149 ? -7.336 22.766 10.672 1 93.81 149 ARG B CA 1
ATOM 2732 C C . ARG B 1 149 ? -7.387 23.547 11.984 1 93.81 149 ARG B C 1
ATOM 2734 O O . ARG B 1 149 ? -7.777 24.703 12.008 1 93.81 149 ARG B O 1
ATOM 2741 N N . GLU B 1 150 ? -7.008 22.922 13.008 1 95.38 150 GLU B N 1
ATOM 2742 C CA . GLU B 1 150 ? -6.973 23.562 14.32 1 95.38 150 GLU B CA 1
ATOM 2743 C C . GLU B 1 150 ? -5.988 24.734 14.344 1 95.38 150 GLU B C 1
ATOM 2745 O O . GLU B 1 150 ? -6.289 25.781 14.898 1 95.38 150 GLU B O 1
ATOM 2750 N N . ASN B 1 151 ? -4.855 24.516 13.742 1 95.44 151 ASN B N 1
ATOM 2751 C CA . ASN B 1 151 ? -3.852 25.562 13.672 1 95.44 151 ASN B CA 1
ATOM 2752 C C . ASN B 1 151 ? -4.344 26.75 12.852 1 95.44 151 ASN B C 1
ATOM 2754 O O . ASN B 1 151 ? -4.074 27.906 13.203 1 95.44 151 ASN B O 1
ATOM 2758 N N . ASN B 1 152 ? -4.984 26.422 11.836 1 94.38 152 ASN B N 1
ATOM 2759 C CA . ASN B 1 152 ? -5.543 27.484 11.016 1 94.38 152 ASN B CA 1
ATOM 2760 C C . ASN B 1 152 ? -6.574 28.312 11.781 1 94.38 152 ASN B C 1
ATOM 2762 O O . ASN B 1 152 ? -6.613 29.531 11.664 1 94.38 152 ASN B O 1
ATOM 2766 N N . GLN B 1 153 ? -7.328 27.641 12.609 1 95.19 153 GLN B N 1
ATOM 2767 C CA . GLN B 1 153 ? -8.289 28.344 13.453 1 95.19 153 GLN B CA 1
ATOM 2768 C C . GLN B 1 153 ? -7.586 29.203 14.5 1 95.19 153 GLN B C 1
ATOM 2770 O O . GLN B 1 153 ? -7.973 30.344 14.734 1 95.19 153 GLN B O 1
ATOM 2775 N N . SER B 1 154 ? -6.574 28.656 15.023 1 95.12 154 SER B N 1
ATOM 2776 C CA . SER B 1 154 ? -5.797 29.391 16.016 1 95.12 154 SER B CA 1
ATOM 2777 C C . SER B 1 154 ? -5.137 30.625 15.398 1 95.12 154 SER B C 1
ATOM 2779 O O . SER B 1 154 ? -5.066 31.688 16.031 1 95.12 154 SER B O 1
ATOM 2781 N N . LEU B 1 155 ? -4.625 30.469 14.281 1 94.75 155 LEU B N 1
ATOM 2782 C CA . LEU B 1 155 ? -3.996 31.578 13.57 1 94.75 155 LEU B CA 1
ATOM 2783 C C . LEU B 1 155 ? -5 32.688 13.328 1 94.75 155 LEU B C 1
ATOM 2785 O O . LEU B 1 155 ? -4.691 33.875 13.547 1 94.75 155 LEU B O 1
ATOM 2789 N N . MET B 1 156 ? -6.168 32.312 12.969 1 95.31 156 MET B N 1
ATOM 2790 C CA . MET B 1 156 ? -7.219 33.281 12.734 1 95.31 156 MET B CA 1
ATOM 2791 C C . MET B 1 156 ? -7.59 34 14.023 1 95.31 156 MET B C 1
ATOM 2793 O O . MET B 1 156 ? -7.742 35.25 14.039 1 95.31 156 MET B O 1
ATOM 2797 N N . ASP B 1 157 ? -7.66 33.312 15.086 1 95.81 157 ASP B N 1
ATOM 2798 C CA . ASP B 1 157 ? -7.988 33.906 16.391 1 95.81 157 ASP B CA 1
ATOM 2799 C C . ASP B 1 157 ? -6.902 34.875 16.859 1 95.81 157 ASP B C 1
ATOM 2801 O O . ASP B 1 157 ? -7.203 35.938 17.375 1 95.81 157 ASP B O 1
ATOM 2805 N N . LEU B 1 158 ? -5.68 34.438 16.578 1 93.75 158 LEU B N 1
ATOM 2806 C CA . LEU B 1 158 ? -4.559 35.25 17.016 1 93.75 158 LEU B CA 1
ATOM 2807 C C . LEU B 1 158 ? -4.457 36.531 16.156 1 93.75 158 LEU B C 1
ATOM 2809 O O . LEU B 1 158 ? -4.148 37.594 16.672 1 93.75 158 LEU B O 1
ATOM 2813 N N . GLU B 1 159 ? -4.738 36.375 14.914 1 94.81 159 GLU B N 1
ATOM 2814 C CA . GLU B 1 159 ? -4.75 37.531 14.031 1 94.81 159 GLU B CA 1
ATOM 2815 C C . GLU B 1 159 ? -5.836 38.531 14.438 1 94.81 159 GLU B C 1
ATOM 2817 O O . GLU B 1 159 ? -5.617 39.719 14.398 1 94.81 159 GLU B O 1
ATOM 2822 N N . GLN B 1 160 ? -6.965 38 14.914 1 94.69 160 GLN B N 1
ATOM 2823 C CA . GLN B 1 160 ? -8.039 38.875 15.398 1 94.69 160 GLN B CA 1
ATOM 2824 C C . GLN B 1 160 ? -7.652 39.562 16.703 1 94.69 160 GLN B C 1
ATOM 2826 O O . GLN B 1 160 ? -7.941 40.719 16.891 1 94.69 160 GLN B O 1
ATOM 2831 N N . ALA B 1 161 ? -6.992 38.75 17.469 1 93 161 ALA B N 1
ATOM 2832 C CA . ALA B 1 161 ? -6.539 39.312 18.734 1 93 161 ALA B CA 1
A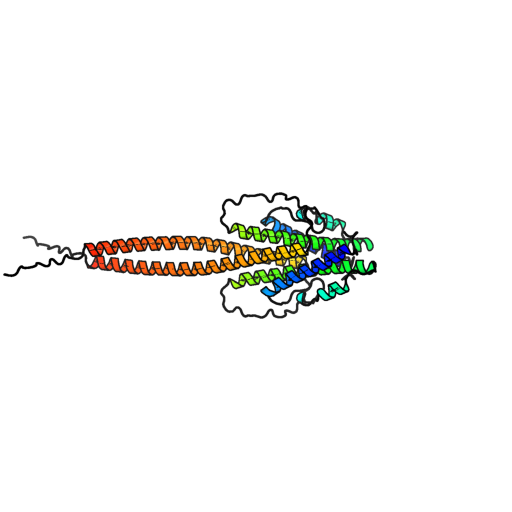TOM 2833 C C . ALA B 1 161 ? -5.543 40.469 18.516 1 93 161 ALA B C 1
ATOM 2835 O O . ALA B 1 161 ? -5.598 41.469 19.203 1 93 161 ALA B O 1
ATOM 2836 N N . ILE B 1 162 ? -4.676 40.25 17.609 1 93.94 162 ILE B N 1
ATOM 2837 C CA . ILE B 1 162 ? -3.674 41.281 17.297 1 93.94 162 ILE B CA 1
ATOM 2838 C C . ILE B 1 162 ? -4.359 42.5 16.719 1 93.94 162 ILE B C 1
ATOM 2840 O O . ILE B 1 162 ? -4.02 43.656 17.094 1 93.94 162 ILE B O 1
ATOM 2844 N N . SER B 1 163 ? -5.309 42.281 15.867 1 94 163 SER B N 1
ATOM 2845 C CA . SER B 1 163 ? -6.055 43.406 15.297 1 94 163 SER B CA 1
ATOM 2846 C C . SER B 1 163 ? -6.77 44.188 16.375 1 94 163 SER B C 1
ATOM 2848 O O . SER B 1 163 ? -6.742 45.438 16.375 1 94 163 SER B O 1
ATOM 2850 N N . ASP B 1 164 ? -7.359 43.562 17.406 1 93.06 164 ASP B N 1
ATOM 2851 C CA . ASP B 1 164 ? -8.062 44.188 18.531 1 93.06 164 ASP B CA 1
ATOM 2852 C C . ASP B 1 164 ? -7.09 44.969 19.406 1 93.06 164 ASP B C 1
ATOM 2854 O O . ASP B 1 164 ? -7.391 46.094 19.828 1 93.06 164 ASP B O 1
ATOM 2858 N N . LEU B 1 165 ? -5.895 44.438 19.547 1 91.25 165 LEU B N 1
ATOM 2859 C CA . LEU B 1 165 ? -4.891 45.094 20.391 1 91.25 165 LEU B CA 1
ATOM 2860 C C . LEU B 1 165 ? -4.312 46.312 19.703 1 91.25 165 LEU B C 1
ATOM 2862 O O . LEU B 1 165 ? -4.043 47.312 20.344 1 91.25 165 LEU B O 1
ATOM 2866 N N . ARG B 1 166 ? -4.195 46.188 18.391 1 91 166 ARG B N 1
ATOM 2867 C CA . ARG B 1 166 ? -3.701 47.344 17.609 1 91 166 ARG B CA 1
ATOM 2868 C C . ARG B 1 166 ? -4.707 48.469 17.625 1 91 166 ARG B C 1
ATOM 2870 O O . ARG B 1 166 ? -4.324 49.656 17.75 1 91 166 ARG B O 1
ATOM 2877 N N . LEU B 1 167 ? -6.012 48.156 17.609 1 92.19 167 LEU B N 1
ATOM 2878 C CA . LEU B 1 167 ? -7.066 49.156 17.672 1 92.19 167 LEU B CA 1
ATOM 2879 C C . LEU B 1 167 ? -7.102 49.812 19.047 1 92.19 167 LEU B C 1
ATOM 2881 O O . LEU B 1 167 ? -7.258 51.031 19.156 1 92.19 167 LEU B O 1
ATOM 2885 N N . GLU B 1 168 ? -6.875 49.031 20.047 1 89.56 168 GLU B N 1
ATOM 2886 C CA . GLU B 1 168 ? -6.84 49.562 21.406 1 89.56 168 GLU B CA 1
ATOM 2887 C C . GLU B 1 168 ? -5.645 50.469 21.609 1 89.56 168 GLU B C 1
ATOM 2889 O O . GLU B 1 168 ? -5.773 51.531 22.234 1 89.56 168 GLU B O 1
ATOM 2894 N N . ASN B 1 169 ? -4.543 50.062 21.062 1 87.19 169 ASN B N 1
ATOM 2895 C CA . ASN B 1 169 ? -3.33 50.875 21.156 1 87.19 169 ASN B CA 1
ATOM 2896 C C . ASN B 1 169 ? -3.475 52.188 20.422 1 87.19 169 ASN B C 1
ATOM 2898 O O . ASN B 1 169 ? -3.014 53.219 20.906 1 87.19 169 ASN B O 1
ATOM 2902 N N . GLN B 1 170 ? -4.145 52.188 19.281 1 89.75 170 GLN B N 1
ATOM 2903 C CA . GLN B 1 170 ? -4.379 53.406 18.516 1 89.75 170 GLN B CA 1
ATOM 2904 C C . GLN B 1 170 ? -5.285 54.375 19.281 1 89.75 170 GLN B C 1
ATOM 2906 O O . GLN B 1 170 ? -5.047 55.562 19.281 1 89.75 170 GLN B O 1
ATOM 2911 N N . LYS B 1 171 ? -6.293 53.875 20.047 1 89.31 171 LYS B N 1
ATOM 2912 C CA . LYS B 1 171 ? -7.203 54.688 20.844 1 89.31 171 LYS B CA 1
ATOM 2913 C C . LYS B 1 171 ? -6.48 55.312 22.031 1 89.31 171 LYS B C 1
ATOM 2915 O O . LYS B 1 171 ? -6.68 56.5 22.312 1 89.31 171 LYS B O 1
ATOM 2920 N N . LEU B 1 172 ? -5.508 54.594 22.516 1 86 172 LEU B N 1
ATOM 2921 C CA . LEU B 1 172 ? -4.754 55.094 23.656 1 86 172 LEU B CA 1
ATOM 2922 C C . LEU B 1 172 ? -3.779 56.188 23.219 1 86 172 LEU B C 1
ATOM 2924 O O . LEU B 1 172 ? -3.617 57.188 23.922 1 86 172 LEU B O 1
ATOM 2928 N N . HIS B 1 173 ? -3.283 56.062 22.031 1 88.06 173 HIS B N 1
ATOM 2929 C CA . HIS B 1 173 ? -2.375 57.062 21.5 1 88.06 173 HIS B CA 1
ATOM 2930 C C . HIS B 1 173 ? -3.127 58.344 21.125 1 88.06 173 HIS B C 1
ATOM 2932 O O . HIS B 1 173 ? -2.641 59.469 21.375 1 88.06 173 HIS B O 1
ATOM 2938 N N . ARG B 1 174 ? -4.332 58.281 20.719 1 88.06 174 ARG B N 1
ATOM 2939 C CA . ARG B 1 174 ? -5.152 59.438 20.375 1 88.06 174 ARG B CA 1
ATOM 2940 C C . ARG B 1 174 ? -5.578 60.188 21.625 1 88.06 174 ARG B C 1
ATOM 2942 O O . ARG B 1 174 ? -5.551 61.406 21.656 1 88.06 174 ARG B O 1
ATOM 2949 N N . GLN B 1 175 ? -5.832 59.531 22.688 1 85.19 175 GLN B N 1
ATOM 2950 C CA . GLN B 1 175 ? -6.234 60.125 23.953 1 85.19 175 GLN B CA 1
ATOM 2951 C C . GLN B 1 175 ? -5.059 60.844 24.625 1 85.19 175 GLN B C 1
ATOM 2953 O O . GLN B 1 175 ? -5.227 61.938 25.188 1 85.19 175 GLN B O 1
ATOM 2958 N N . LYS B 1 176 ? -3.875 60.375 24.438 1 81.56 176 LYS B N 1
ATOM 2959 C CA . LYS B 1 176 ? -2.672 61 25.016 1 81.56 176 LYS B CA 1
ATOM 2960 C C . LYS B 1 176 ? -2.32 62.281 24.297 1 81.56 176 LYS B C 1
ATOM 2962 O O . LYS B 1 176 ? -1.92 63.25 24.922 1 81.56 176 LYS B O 1
ATOM 2967 N N . ARG B 1 177 ? -2.584 62.375 23.031 1 82.62 177 ARG B N 1
ATOM 2968 C CA . ARG B 1 177 ? -2.281 63.562 22.25 1 82.62 177 ARG B CA 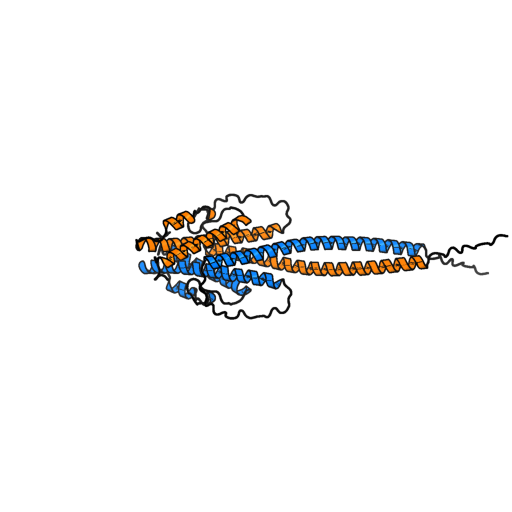1
ATOM 2969 C C . ARG B 1 177 ? -3.281 64.688 22.531 1 82.62 177 ARG B C 1
ATOM 2971 O O . ARG B 1 177 ? -2.908 65.875 22.594 1 82.62 177 ARG B O 1
ATOM 2978 N N . GLN B 1 178 ? -4.535 64.375 22.891 1 82.94 178 GLN B N 1
ATOM 2979 C CA . GLN B 1 178 ? -5.578 65.375 23.156 1 82.94 178 GLN B CA 1
ATOM 2980 C C . GLN B 1 178 ? -5.43 65.938 24.562 1 82.94 178 GLN B C 1
ATOM 2982 O O . GLN B 1 178 ? -5.781 67.125 24.781 1 82.94 178 GLN B O 1
ATOM 2987 N N . ASN B 1 179 ? -4.785 65.312 25.547 1 73.56 179 ASN B N 1
ATOM 2988 C CA . ASN B 1 179 ? -4.637 65.75 26.922 1 73.56 179 ASN B CA 1
ATOM 2989 C C . ASN B 1 179 ? -3.301 66.5 27.125 1 73.56 179 ASN B C 1
ATOM 2991 O O . ASN B 1 179 ? -2.988 66.875 28.25 1 73.56 179 ASN B O 1
ATOM 2995 N N . ALA B 1 180 ? -2.445 66.688 26.25 1 70.88 180 ALA B N 1
ATOM 2996 C CA . ALA B 1 180 ? -1.177 67.375 26.375 1 70.88 180 ALA B CA 1
ATOM 2997 C C . ALA B 1 180 ? -1.402 68.875 26.531 1 70.88 180 ALA B C 1
ATOM 2999 O O . ALA B 1 180 ? -2.246 69.438 25.844 1 70.88 180 ALA B O 1
ATOM 3000 N N . PRO B 1 181 ? -0.963 69.625 27.719 1 65.5 181 PRO B N 1
ATOM 3001 C CA . PRO B 1 181 ? -1.172 71.062 27.969 1 65.5 181 PRO B CA 1
ATOM 3002 C C . PRO B 1 181 ? -0.753 71.938 26.797 1 65.5 181 PRO B C 1
ATOM 3004 O O . PRO B 1 181 ? 0.261 71.688 26.141 1 65.5 181 PRO B O 1
ATOM 3007 N N . LYS B 1 182 ? -1.742 72.625 26.156 1 60.41 182 LYS B N 1
ATOM 3008 C CA . LYS B 1 182 ? -1.455 73.688 25.188 1 60.41 182 LYS B CA 1
ATOM 3009 C C . LYS B 1 182 ? -0.417 74.625 25.734 1 60.41 182 LYS B C 1
ATOM 3011 O O . LYS B 1 182 ? -0.615 75.25 26.797 1 60.41 182 LYS B O 1
ATOM 3016 N N . LEU B 1 183 ? 0.802 74.562 25.594 1 53.38 183 LEU B N 1
ATOM 3017 C CA . LEU B 1 183 ? 1.723 75.625 25.875 1 53.38 183 LEU B CA 1
ATOM 3018 C C . LEU B 1 183 ? 1.197 76.938 25.328 1 53.38 183 LEU B C 1
ATOM 3020 O O . LEU B 1 183 ? 1.031 77.125 24.109 1 53.38 183 LEU B O 1
ATOM 3024 N N . ALA B 1 184 ? 0.333 77.625 26.062 1 50.66 184 ALA B N 1
ATOM 3025 C CA . ALA B 1 184 ? 0.004 79 25.781 1 50.66 184 ALA B CA 1
ATOM 3026 C C . ALA B 1 184 ? 1.266 79.812 25.516 1 50.66 184 ALA B C 1
ATOM 3028 O O . ALA B 1 184 ? 2.076 80 26.422 1 50.66 184 ALA B O 1
ATOM 3029 N N . ILE B 1 185 ? 1.819 79.812 24.5 1 54.09 185 ILE B N 1
ATOM 3030 C CA . ILE B 1 185 ? 2.789 80.875 24.172 1 54.09 185 ILE B CA 1
ATOM 3031 C C . ILE B 1 185 ? 2.133 82.25 24.281 1 54.09 185 ILE B C 1
ATOM 3033 O O . ILE B 1 185 ? 1.205 82.562 23.516 1 54.09 185 ILE B O 1
ATOM 3037 N N . LYS B 1 186 ? 2.061 82.75 25.516 1 52.91 186 LYS B N 1
ATOM 3038 C CA . LYS B 1 186 ? 1.819 84.188 25.656 1 52.91 186 LYS B CA 1
ATOM 3039 C C . LYS B 1 186 ? 2.844 85 24.875 1 52.91 186 LYS B C 1
ATOM 3041 O O . LYS B 1 186 ? 4.039 84.938 25.188 1 52.91 186 LYS B O 1
ATOM 3046 N N . PHE B 1 187 ? 2.578 85.188 23.688 1 52.06 187 PHE B N 1
ATOM 3047 C CA . PHE B 1 187 ? 3.283 86.188 22.969 1 52.06 187 PHE B CA 1
ATOM 3048 C C . PHE B 1 187 ? 3.082 87.562 23.656 1 52.06 187 PHE B C 1
ATOM 3050 O O . PHE B 1 187 ? 1.979 88.125 23.641 1 52.06 187 PHE B O 1
ATOM 3057 N N . ASP B 1 188 ? 3.762 87.812 24.75 1 52.41 188 ASP B N 1
ATOM 3058 C CA . ASP B 1 188 ? 3.895 89.25 25.188 1 52.41 188 ASP B CA 1
ATOM 3059 C C . ASP B 1 188 ? 4.477 90.125 24.078 1 52.41 188 ASP B C 1
ATOM 3061 O O . ASP B 1 188 ? 5.547 89.812 23.547 1 52.41 188 ASP B O 1
ATOM 3065 N N . GLY B 1 189 ? 3.693 90.75 23.328 1 46.34 189 GLY B N 1
ATOM 3066 C CA . GLY B 1 189 ? 4.047 91.812 22.391 1 46.34 189 GLY B CA 1
ATOM 3067 C C . GLY B 1 189 ? 5.109 92.75 22.922 1 46.34 189 GLY B C 1
ATOM 3068 O O . GLY B 1 189 ? 5.312 92.875 24.141 1 46.34 189 GLY B O 1
ATOM 3069 N N . PRO B 1 190 ? 6.117 93.062 22.094 1 55.69 190 PRO B N 1
ATOM 3070 C CA . PRO B 1 190 ? 7.121 94.062 22.516 1 55.69 190 PRO B CA 1
ATOM 3071 C C . PRO B 1 190 ? 6.5 95.25 23.156 1 55.69 190 PRO B C 1
ATOM 3073 O O . PRO B 1 190 ? 5.391 95.688 22.797 1 55.69 190 PRO B O 1
ATOM 3076 N N . LYS B 1 191 ? 6.918 95.562 24.359 1 39.75 191 LYS B N 1
ATOM 3077 C CA . LYS B 1 191 ? 6.785 97 24.672 1 39.75 191 LYS B CA 1
ATOM 3078 C C . LYS B 1 191 ? 7.59 97.812 23.703 1 39.75 191 LYS B C 1
ATOM 3080 O O . LYS B 1 191 ? 8.734 97.5 23.391 1 39.75 191 LYS B O 1
#